Protein AF-G3B7C7-F1 (afdb_monomer)

Structure (mmCIF, N/CA/C/O backbone):
data_AF-G3B7C7-F1
#
_entry.id   AF-G3B7C7-F1
#
loop_
_atom_site.group_PDB
_atom_site.id
_atom_site.type_symbol
_atom_site.label_atom_id
_atom_site.label_alt_id
_atom_site.label_comp_id
_atom_site.label_asym_id
_atom_site.label_entity_id
_atom_site.label_seq_id
_atom_site.pdbx_PDB_ins_code
_atom_site.Cartn_x
_atom_site.Cartn_y
_atom_site.Cartn_z
_atom_site.occupancy
_atom_site.B_iso_or_equiv
_atom_site.auth_seq_id
_atom_site.auth_comp_id
_atom_site.auth_asym_id
_atom_site.auth_atom_id
_atom_site.pdbx_PDB_model_num
ATOM 1 N N . MET A 1 1 ? 12.819 -22.951 56.481 1.00 39.09 1 MET A N 1
ATOM 2 C CA . MET A 1 1 ? 12.530 -21.519 56.689 1.00 39.09 1 MET A CA 1
ATOM 3 C C . MET A 1 1 ? 12.805 -20.849 55.352 1.00 39.09 1 MET A C 1
ATOM 5 O O . MET A 1 1 ? 13.957 -20.633 55.018 1.00 39.09 1 MET A O 1
ATOM 9 N N . SER A 1 2 ? 11.783 -20.757 54.502 1.00 40.50 2 SER A N 1
ATOM 10 C CA . SER A 1 2 ? 11.886 -20.292 53.113 1.00 40.50 2 SER A CA 1
ATOM 11 C C . SER A 1 2 ? 11.655 -18.786 53.069 1.00 40.50 2 SER A C 1
ATOM 13 O O . SER A 1 2 ? 10.600 -18.328 53.509 1.00 40.50 2 SER A O 1
ATOM 15 N N . GLU A 1 3 ? 12.642 -18.033 52.590 1.00 41.28 3 GLU A N 1
ATOM 16 C CA . GLU A 1 3 ? 12.543 -16.581 52.428 1.00 41.28 3 GLU A CA 1
ATOM 17 C C . GLU A 1 3 ? 11.423 -16.204 51.440 1.00 41.28 3 GLU A C 1
ATOM 19 O O . GLU A 1 3 ? 11.233 -16.890 50.430 1.00 41.28 3 GLU A O 1
ATOM 24 N N . PRO A 1 4 ? 10.657 -15.132 51.711 1.00 44.06 4 PRO A N 1
ATOM 25 C CA . PRO A 1 4 ? 9.659 -14.629 50.781 1.00 44.06 4 PRO A CA 1
ATOM 26 C C . PRO A 1 4 ? 10.341 -13.923 49.603 1.00 44.06 4 PRO A C 1
ATOM 28 O O . PRO A 1 4 ? 11.181 -13.044 49.782 1.00 44.06 4 PRO A O 1
ATOM 31 N N . ILE A 1 5 ? 9.947 -14.310 48.390 1.00 47.00 5 ILE A N 1
ATOM 32 C CA . ILE A 1 5 ? 10.428 -13.730 47.132 1.00 47.00 5 ILE A CA 1
ATOM 33 C C . ILE A 1 5 ? 10.026 -12.238 47.072 1.00 47.00 5 ILE A C 1
ATOM 35 O O . ILE A 1 5 ? 8.853 -11.928 47.314 1.00 47.00 5 ILE A O 1
ATOM 39 N N . PRO A 1 6 ? 10.944 -11.306 46.745 1.00 45.56 6 PRO A N 1
ATOM 40 C CA . PRO A 1 6 ? 10.642 -9.880 46.647 1.00 45.56 6 PRO A CA 1
ATOM 41 C C . PRO A 1 6 ? 9.599 -9.580 45.558 1.00 45.56 6 PRO A C 1
ATOM 43 O O . PRO A 1 6 ? 9.729 -9.990 44.408 1.00 45.56 6 PRO A O 1
ATOM 46 N N . LEU A 1 7 ? 8.578 -8.792 45.906 1.00 47.25 7 LEU A N 1
ATOM 47 C CA . LEU A 1 7 ? 7.474 -8.367 45.026 1.00 47.25 7 LEU A CA 1
ATOM 48 C C . 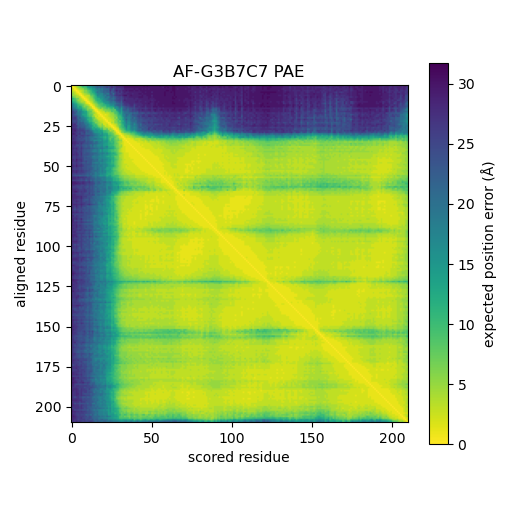LEU A 1 7 ? 7.898 -7.492 43.822 1.00 47.25 7 LEU A C 1
ATOM 50 O O . LEU A 1 7 ? 7.052 -7.119 43.008 1.00 47.25 7 LEU A O 1
ATOM 54 N N . GLU A 1 8 ? 9.182 -7.159 43.684 1.00 46.69 8 GLU A N 1
ATOM 55 C CA . GLU A 1 8 ? 9.701 -6.351 42.573 1.00 46.69 8 GLU A CA 1
ATOM 56 C C . GLU A 1 8 ? 9.989 -7.165 41.301 1.00 46.69 8 GLU A C 1
ATOM 58 O O . GLU A 1 8 ? 9.900 -6.607 40.205 1.00 46.69 8 GLU A O 1
ATOM 63 N N . ASP A 1 9 ? 10.170 -8.486 41.409 1.00 42.44 9 ASP A N 1
ATOM 64 C CA . ASP A 1 9 ? 10.427 -9.375 40.260 1.00 42.44 9 ASP A CA 1
ATOM 65 C C . ASP A 1 9 ? 9.177 -9.687 39.412 1.00 42.44 9 ASP A C 1
ATOM 67 O O . ASP A 1 9 ? 9.266 -10.241 38.316 1.00 42.44 9 ASP A O 1
ATOM 71 N N . LEU A 1 10 ? 7.984 -9.273 39.854 1.00 45.88 10 LEU A N 1
ATOM 72 C CA . LEU A 1 10 ? 6.728 -9.477 39.116 1.00 45.88 10 LEU A CA 1
ATOM 73 C C . LEU A 1 10 ? 6.399 -8.359 38.112 1.00 45.88 10 LEU A C 1
ATOM 75 O O . LEU A 1 10 ? 5.441 -8.482 37.347 1.00 45.88 10 LEU A O 1
ATOM 79 N N . LYS A 1 11 ? 7.190 -7.278 38.049 1.00 42.44 11 LYS A N 1
ATOM 80 C CA . LYS A 1 1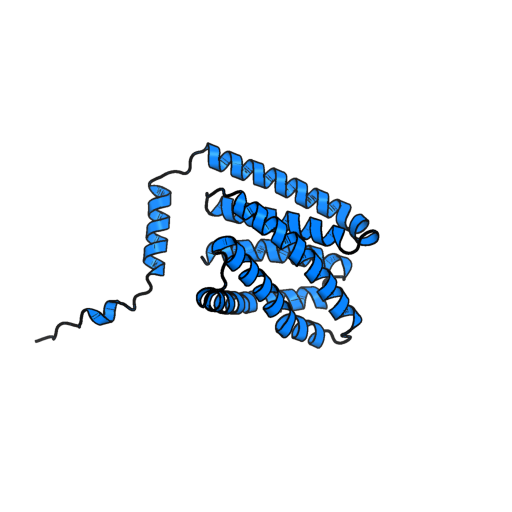1 ? 6.961 -6.168 37.098 1.00 42.44 11 LYS A CA 1
ATOM 81 C C . LYS A 1 11 ? 7.421 -6.468 35.663 1.00 42.44 11 LYS A C 1
ATOM 83 O O . LYS A 1 11 ? 7.111 -5.690 34.762 1.00 42.44 11 LYS A O 1
ATOM 88 N N . GLY A 1 12 ? 8.112 -7.590 35.442 1.00 44.09 12 GLY A N 1
ATOM 89 C CA . GLY A 1 12 ? 8.569 -8.051 34.125 1.00 44.09 12 GLY A CA 1
ATOM 90 C C . GLY A 1 12 ? 7.581 -8.945 33.366 1.00 44.09 12 GLY A C 1
ATOM 91 O O . GLY A 1 12 ? 7.828 -9.267 32.203 1.00 44.09 12 GLY A O 1
ATOM 92 N N . PHE A 1 13 ? 6.458 -9.345 33.978 1.00 46.50 13 PHE A N 1
ATOM 93 C CA . PHE A 1 13 ? 5.444 -10.126 33.273 1.00 46.50 13 PHE A CA 1
ATOM 94 C C . PHE A 1 13 ? 4.696 -9.234 32.280 1.00 46.50 13 PHE A C 1
ATOM 96 O O . PHE A 1 13 ? 3.914 -8.355 32.643 1.00 46.50 13 PHE A O 1
ATOM 103 N N . ASN A 1 14 ? 5.008 -9.470 31.008 1.00 53.22 14 ASN A N 1
ATOM 104 C CA . ASN A 1 14 ? 4.407 -8.903 29.812 1.00 53.22 14 ASN A CA 1
ATOM 105 C C . ASN A 1 14 ? 2.907 -8.604 30.035 1.00 53.22 14 ASN A C 1
ATOM 107 O O . ASN A 1 14 ? 2.137 -9.526 30.273 1.00 53.22 14 ASN A O 1
ATOM 111 N N . LYS A 1 15 ? 2.483 -7.331 29.992 1.00 47.66 15 LYS A N 1
ATOM 112 C CA . LYS A 1 15 ? 1.068 -6.914 30.169 1.00 47.66 15 LYS A CA 1
ATOM 113 C C . LYS A 1 15 ? 0.158 -7.349 29.012 1.00 47.66 15 LYS A C 1
ATOM 115 O O . LYS A 1 15 ? -1.063 -7.327 29.131 1.00 47.66 15 LYS A O 1
ATOM 120 N N . GLN A 1 16 ? 0.764 -7.761 27.908 1.00 48.22 16 GLN A N 1
ATOM 121 C CA . GLN A 1 16 ? 0.109 -8.078 26.645 1.00 48.22 16 GLN A CA 1
ATOM 122 C C . GLN A 1 16 ? -0.921 -9.232 26.718 1.00 48.22 16 GLN A C 1
ATOM 124 O O . GLN A 1 16 ? -2.028 -9.050 26.220 1.00 48.22 16 GLN A O 1
ATOM 129 N N . PRO A 1 17 ? -0.673 -10.358 27.424 1.00 47.50 17 PRO A N 1
ATOM 130 C CA . PRO A 1 17 ? -1.648 -11.445 27.555 1.00 47.50 17 PRO A CA 1
ATOM 131 C C . PRO A 1 17 ? -2.890 -11.049 28.366 1.00 47.50 17 PRO A C 1
ATOM 133 O O . PRO A 1 17 ? -3.971 -11.590 28.147 1.00 47.50 17 PRO A O 1
ATOM 136 N N . LEU A 1 18 ? -2.745 -10.113 29.311 1.00 49.28 18 LEU A N 1
ATOM 137 C CA . LEU A 1 18 ? -3.831 -9.632 30.170 1.00 49.28 18 LEU A CA 1
ATOM 138 C C . LEU A 1 18 ? -4.751 -8.652 29.433 1.00 49.28 18 LEU A C 1
ATOM 140 O O . LEU A 1 18 ? -5.963 -8.688 29.644 1.00 49.28 18 LEU A O 1
ATOM 144 N N . GLU A 1 19 ? -4.206 -7.814 28.548 1.00 52.50 19 GLU A N 1
ATOM 145 C CA . GLU A 1 19 ? -5.007 -6.931 27.689 1.00 52.50 19 GLU A CA 1
ATOM 146 C C . GLU A 1 19 ? -5.758 -7.707 26.600 1.00 52.50 19 GLU A C 1
ATOM 148 O O . GLU A 1 19 ? -6.935 -7.425 26.364 1.00 52.50 19 GLU A O 1
ATOM 153 N N . ASP A 1 20 ? -5.147 -8.747 26.024 1.00 54.28 20 ASP A N 1
ATOM 154 C CA . ASP A 1 20 ? -5.808 -9.638 25.060 1.00 54.28 20 ASP A CA 1
ATOM 155 C C . ASP A 1 20 ? -6.964 -10.426 25.701 1.00 54.28 20 ASP A C 1
ATOM 157 O O . ASP A 1 20 ? -8.051 -10.539 25.119 1.00 54.28 20 ASP A O 1
ATOM 161 N N . LEU A 1 21 ? -6.785 -10.907 26.941 1.00 49.25 21 LEU A N 1
ATOM 162 C CA . LEU A 1 21 ? -7.858 -11.556 27.706 1.00 49.25 21 LEU A CA 1
ATOM 163 C C . LEU A 1 21 ? -9.016 -10.589 27.983 1.00 49.25 21 LEU A C 1
ATOM 165 O O . LEU A 1 21 ? -10.187 -10.963 27.881 1.00 49.25 21 LEU A O 1
ATOM 169 N N . ARG A 1 22 ? -8.692 -9.333 28.313 1.00 47.81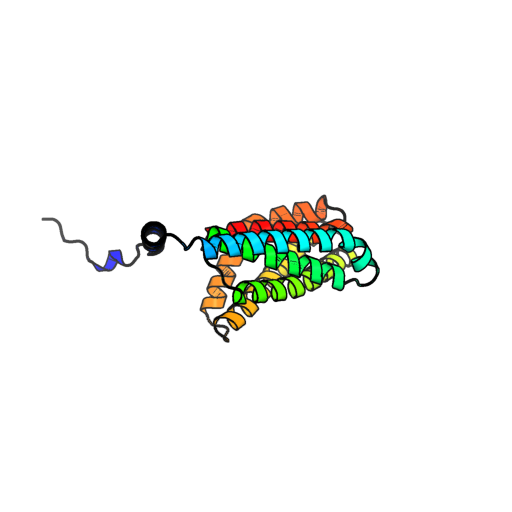 22 ARG A N 1
ATOM 170 C CA . ARG A 1 22 ? -9.669 -8.277 28.594 1.00 47.81 22 ARG A CA 1
ATOM 171 C C . ARG A 1 22 ? -10.443 -7.883 27.337 1.00 47.81 22 ARG A C 1
ATOM 173 O O . ARG A 1 22 ? -11.664 -7.794 27.392 1.00 47.81 22 ARG A O 1
ATOM 180 N N . HIS A 1 23 ? -9.779 -7.775 26.186 1.00 53.22 23 HIS A N 1
ATOM 181 C CA . HIS A 1 23 ? -10.439 -7.538 24.900 1.00 53.22 23 HIS A CA 1
ATOM 182 C C . HIS A 1 23 ? -11.373 -8.682 24.481 1.00 53.22 23 HIS A C 1
ATOM 184 O O . HIS A 1 23 ? -12.456 -8.419 23.950 1.00 53.22 23 HIS A O 1
ATOM 190 N N . GLY A 1 24 ? -11.003 -9.936 24.756 1.00 53.81 24 GLY A N 1
ATOM 191 C CA . GLY A 1 24 ? -11.879 -11.094 24.546 1.00 53.81 24 GLY A CA 1
ATOM 192 C C . GLY A 1 24 ? -13.114 -11.104 25.461 1.00 53.81 24 GLY A C 1
ATOM 193 O O . GLY A 1 24 ? -14.203 -11.485 25.023 1.00 53.81 24 GLY A O 1
ATOM 194 N N . LEU A 1 25 ? -12.964 -10.651 26.710 1.00 50.47 25 LEU A N 1
ATOM 195 C CA . LEU A 1 25 ? -14.046 -10.511 27.695 1.00 50.47 25 LEU A CA 1
ATOM 196 C C . LEU A 1 25 ? -14.982 -9.333 27.378 1.00 50.47 25 LEU A C 1
ATOM 198 O O . LEU A 1 25 ? -16.201 -9.509 27.375 1.00 50.47 25 LEU A O 1
ATOM 202 N N . ASP A 1 26 ? -14.438 -8.171 27.020 1.00 50.47 26 ASP A N 1
ATOM 203 C CA . ASP A 1 26 ? -15.212 -6.973 26.669 1.00 50.47 26 ASP A CA 1
ATOM 204 C C . ASP A 1 26 ? -16.033 -7.176 25.385 1.00 50.47 26 ASP A C 1
ATOM 206 O O . ASP A 1 26 ? -17.180 -6.732 25.294 1.00 50.47 26 ASP A O 1
ATOM 210 N N . ALA A 1 27 ? -15.495 -7.921 24.410 1.00 53.31 27 ALA A N 1
ATOM 211 C CA . ALA A 1 27 ? -16.214 -8.291 23.189 1.00 53.31 27 ALA A CA 1
ATOM 212 C C . ALA A 1 27 ? -17.410 -9.230 23.442 1.00 53.31 27 ALA A C 1
ATOM 214 O O . ALA A 1 27 ? -18.338 -9.274 22.628 1.00 53.31 27 ALA A O 1
ATOM 215 N N . LYS A 1 28 ? -17.395 -9.980 24.553 1.00 52.41 28 LYS A N 1
ATOM 216 C CA . LYS A 1 28 ? -18.521 -10.809 25.011 1.00 52.41 28 LYS A CA 1
ATOM 217 C C . LYS A 1 28 ? -19.523 -10.025 25.859 1.00 52.41 28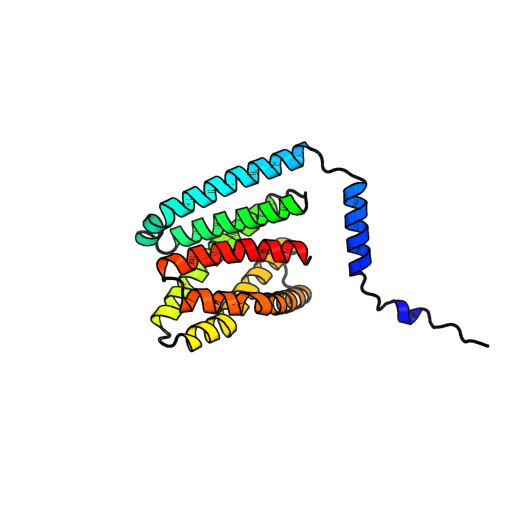 LYS A C 1
ATOM 219 O O . LYS A 1 28 ? -20.707 -10.342 25.795 1.00 52.41 28 LYS A O 1
ATOM 224 N N . LEU A 1 29 ? -19.076 -9.028 26.627 1.00 55.53 29 LEU A N 1
ATOM 225 C CA . LEU A 1 29 ? -19.941 -8.261 27.532 1.00 55.53 29 LEU A CA 1
ATOM 226 C C . LEU A 1 29 ? -20.829 -7.236 26.811 1.00 55.53 29 LEU A C 1
ATOM 228 O O . LEU A 1 29 ? -21.958 -7.013 27.240 1.00 55.53 29 LEU A O 1
ATOM 232 N N . TYR A 1 30 ? -20.360 -6.648 25.705 1.00 60.41 30 TYR A N 1
ATOM 233 C CA . TYR A 1 30 ? -21.126 -5.664 24.933 1.00 60.41 30 TYR A CA 1
ATOM 234 C C . TYR A 1 30 ? -21.180 -6.062 23.455 1.00 60.41 30 TYR A C 1
ATOM 236 O O . TYR A 1 30 ? -20.261 -5.743 22.692 1.00 60.41 30 TYR A O 1
ATOM 244 N N . PRO A 1 31 ? -22.238 -6.766 23.008 1.00 73.00 31 PRO A N 1
ATOM 245 C CA . PRO A 1 31 ? -22.365 -7.131 21.607 1.00 73.00 31 PRO A CA 1
ATOM 246 C C . PRO A 1 31 ? -22.390 -5.867 20.747 1.00 73.00 31 PRO A C 1
ATOM 248 O O . PRO A 1 31 ? -23.169 -4.942 20.985 1.00 73.00 31 PRO A O 1
ATOM 251 N N . THR A 1 32 ? -21.532 -5.829 19.727 1.00 76.81 32 THR A N 1
ATOM 252 C CA . THR A 1 32 ? -21.496 -4.721 18.773 1.00 76.81 32 THR A CA 1
ATOM 253 C C . THR A 1 32 ? -22.895 -4.508 18.188 1.00 76.81 32 THR A C 1
ATOM 255 O O . THR A 1 32 ? -23.507 -5.474 17.716 1.00 76.81 32 THR A O 1
ATOM 258 N N . PRO A 1 33 ? -23.415 -3.270 18.172 1.00 85.31 33 PRO A N 1
ATOM 259 C CA . PRO A 1 33 ? -24.744 -3.018 17.648 1.00 85.31 33 PRO A CA 1
ATOM 260 C C . PRO A 1 33 ? -24.870 -3.481 16.193 1.00 85.31 33 PRO A C 1
ATOM 262 O O . PRO A 1 33 ? -24.015 -3.180 15.355 1.00 85.31 33 PRO A O 1
ATOM 265 N N . LYS A 1 34 ? -25.970 -4.168 15.864 1.00 87.69 34 LYS A N 1
ATOM 266 C CA . LYS A 1 34 ? -26.215 -4.725 14.518 1.00 87.69 34 LYS A CA 1
ATOM 267 C C . LYS A 1 34 ? -26.109 -3.673 13.403 1.00 87.69 34 LYS A C 1
ATOM 269 O O . LYS A 1 34 ? -25.685 -3.996 12.296 1.00 87.69 34 LYS A O 1
ATOM 274 N N . TYR A 1 35 ? -26.443 -2.410 13.691 1.00 89.56 35 TYR A N 1
ATOM 275 C CA . TYR A 1 35 ? -26.332 -1.316 12.722 1.00 89.56 35 TYR A CA 1
ATOM 276 C C . TYR A 1 35 ? -24.876 -0.997 12.337 1.00 89.56 35 TYR A C 1
ATOM 278 O O . TYR A 1 35 ? -24.623 -0.645 11.187 1.00 89.56 35 TYR A O 1
ATOM 286 N N . VAL A 1 36 ? -23.916 -1.145 13.260 1.00 88.94 36 VAL A N 1
ATOM 287 C CA . VAL A 1 36 ? -22.484 -0.925 12.986 1.00 88.94 36 VAL A CA 1
ATOM 288 C C . VAL A 1 36 ? -21.968 -2.018 12.059 1.00 88.94 36 VAL A C 1
ATOM 290 O O . VAL A 1 36 ? -21.314 -1.718 11.064 1.00 88.94 36 VAL A O 1
ATOM 293 N N . LEU A 1 37 ? -22.330 -3.274 12.338 1.00 89.50 37 LEU A N 1
ATOM 294 C CA . LEU A 1 37 ? -21.960 -4.407 11.492 1.00 89.50 37 LEU A CA 1
ATOM 295 C C . LEU A 1 37 ? -22.544 -4.266 10.081 1.00 89.50 37 LEU A C 1
ATOM 297 O O . LEU A 1 37 ? -21.824 -4.447 9.104 1.00 89.50 37 LEU A O 1
ATOM 301 N N . ARG A 1 38 ? -23.818 -3.867 9.962 1.00 92.44 38 ARG A N 1
ATOM 302 C CA . ARG A 1 38 ? -24.453 -3.608 8.661 1.00 92.44 38 ARG A CA 1
ATOM 303 C C . ARG A 1 38 ? -23.703 -2.538 7.863 1.00 92.44 38 ARG A C 1
ATOM 305 O O . ARG A 1 38 ? -23.480 -2.730 6.674 1.00 92.44 38 ARG A O 1
ATOM 312 N N . ARG A 1 39 ? -23.293 -1.437 8.503 1.00 92.56 39 ARG A N 1
ATOM 313 C CA . ARG A 1 39 ? -22.509 -0.374 7.847 1.00 92.56 39 ARG A CA 1
ATOM 314 C C . ARG A 1 39 ? -21.136 -0.863 7.390 1.00 92.56 39 ARG A C 1
ATOM 316 O O . ARG A 1 39 ? -20.752 -0.569 6.268 1.00 92.56 39 ARG A O 1
ATOM 323 N N . LEU A 1 40 ? -20.435 -1.643 8.215 1.00 92.25 40 LEU A N 1
ATOM 324 C CA . LEU A 1 40 ? -19.144 -2.234 7.843 1.00 92.25 40 LEU A CA 1
ATOM 325 C C . LEU A 1 40 ? -19.263 -3.152 6.618 1.00 92.25 40 LEU A C 1
ATOM 327 O O . LEU A 1 40 ? -18.446 -3.054 5.711 1.00 92.25 40 LEU A O 1
ATOM 331 N N . VAL A 1 41 ? -20.295 -4.002 6.567 1.00 94.31 41 VAL A N 1
ATOM 332 C CA . VAL A 1 41 ? -20.541 -4.8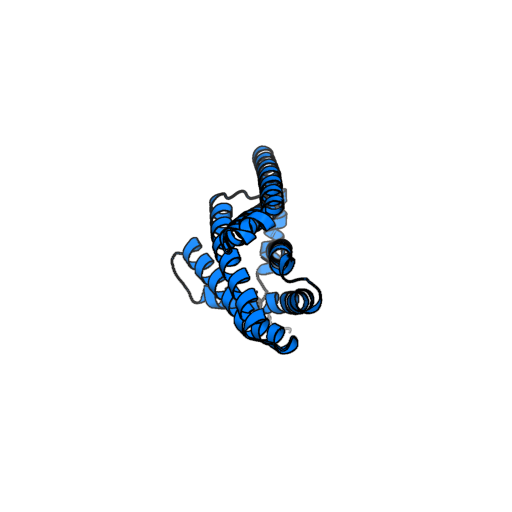85 5.413 1.00 94.31 41 VAL A CA 1
ATOM 333 C C . VAL A 1 41 ? -20.852 -4.078 4.153 1.00 94.31 41 VAL A C 1
ATOM 335 O O . VAL A 1 41 ? -20.311 -4.379 3.095 1.00 94.31 41 VAL A O 1
ATOM 338 N N . ILE A 1 42 ? -21.686 -3.037 4.256 1.00 94.50 42 ILE A N 1
ATOM 339 C CA . ILE A 1 42 ? -21.994 -2.163 3.114 1.00 94.50 42 ILE A CA 1
ATOM 340 C C . ILE A 1 42 ? -20.723 -1.479 2.601 1.00 94.50 42 ILE A C 1
ATOM 342 O O . ILE A 1 42 ? -20.473 -1.523 1.400 1.00 94.50 42 ILE A O 1
ATOM 346 N N . ASN A 1 43 ? -19.904 -0.908 3.490 1.00 93.56 43 ASN A N 1
ATOM 347 C CA . ASN A 1 43 ? -18.647 -0.269 3.097 1.00 93.56 43 ASN A CA 1
ATOM 348 C C . ASN A 1 43 ? -17.721 -1.268 2.396 1.00 93.56 43 ASN A C 1
ATOM 350 O O . ASN A 1 43 ? -17.252 -0.985 1.304 1.00 93.56 43 ASN A O 1
ATOM 354 N N . LEU A 1 44 ? -17.540 -2.469 2.953 1.00 95.00 44 LEU A N 1
ATOM 355 C CA . LEU A 1 44 ? -16.725 -3.514 2.328 1.00 95.00 44 LEU A CA 1
ATOM 356 C C . LEU A 1 44 ? -17.194 -3.875 0.918 1.00 95.00 44 LEU A C 1
ATOM 358 O O . LEU A 1 44 ? -16.368 -4.003 0.018 1.00 95.00 44 LEU A O 1
ATOM 362 N N . LEU A 1 45 ? -18.504 -4.031 0.713 1.00 96.19 45 LEU A N 1
ATOM 363 C CA . LEU A 1 45 ? -19.055 -4.335 -0.607 1.00 96.19 45 LEU A CA 1
ATOM 364 C C . LEU A 1 45 ? -18.794 -3.193 -1.594 1.00 96.19 45 LEU A C 1
ATOM 366 O O . LEU A 1 45 ? -18.323 -3.447 -2.700 1.00 96.19 45 LEU A O 1
ATOM 370 N N . VAL A 1 46 ? -19.045 -1.946 -1.187 1.00 96.12 46 VAL A N 1
ATOM 371 C CA . VAL A 1 46 ? -18.807 -0.762 -2.027 1.00 96.12 46 VAL A CA 1
ATOM 372 C C . VAL A 1 46 ? -17.327 -0.632 -2.387 1.00 96.12 46 VAL A C 1
ATOM 374 O O . VAL A 1 46 ? -16.994 -0.448 -3.554 1.00 96.12 46 VAL A O 1
ATOM 377 N N . GLU A 1 47 ? -16.431 -0.774 -1.416 1.00 95.69 47 GLU A N 1
ATOM 378 C CA . GLU A 1 47 ? -14.986 -0.639 -1.621 1.00 95.69 47 GLU A CA 1
ATOM 379 C C . GLU A 1 47 ? -14.402 -1.797 -2.440 1.00 95.69 47 GLU A C 1
ATOM 381 O O . GLU A 1 47 ? -13.479 -1.589 -3.228 1.00 95.69 47 GLU A O 1
ATOM 386 N N . THR A 1 48 ? -14.968 -3.001 -2.317 1.00 96.00 48 THR A N 1
ATOM 387 C CA . THR A 1 48 ? -14.608 -4.149 -3.163 1.00 96.00 48 THR A CA 1
ATOM 388 C C . THR A 1 48 ? -15.014 -3.891 -4.610 1.00 96.00 48 THR A C 1
ATOM 390 O O . THR A 1 48 ? -14.190 -4.039 -5.508 1.00 96.00 48 THR A O 1
ATOM 393 N N . VAL A 1 49 ? -16.256 -3.449 -4.845 1.00 96.94 49 VAL A N 1
ATOM 394 C CA . VAL A 1 49 ? -16.735 -3.096 -6.192 1.00 96.94 49 VAL A CA 1
ATOM 395 C C . VAL A 1 49 ? -15.890 -1.973 -6.788 1.00 96.94 49 VAL A C 1
ATOM 397 O O . VAL A 1 49 ? -15.484 -2.074 -7.942 1.00 96.94 49 VAL A O 1
ATOM 400 N N . LEU A 1 50 ? -15.565 -0.943 -6.001 1.00 96.06 50 LEU A N 1
ATOM 401 C CA . LEU A 1 50 ? -14.691 0.144 -6.436 1.00 96.06 50 LEU A CA 1
ATOM 402 C C . LEU A 1 50 ? -13.294 -0.365 -6.811 1.00 96.06 50 LEU A C 1
ATOM 404 O O . LEU A 1 50 ? -12.792 -0.010 -7.870 1.00 96.06 50 LEU A O 1
ATOM 408 N N . SER A 1 51 ? -12.684 -1.212 -5.979 1.00 95.56 51 SER A N 1
ATOM 409 C CA . SER A 1 51 ? -11.346 -1.762 -6.242 1.00 95.56 51 SER A CA 1
ATOM 410 C C . SER A 1 51 ? -11.326 -2.612 -7.517 1.00 95.56 51 SER A C 1
ATOM 412 O O . SER A 1 51 ? -10.406 -2.494 -8.320 1.00 95.56 51 SER A O 1
ATOM 414 N N . VAL A 1 52 ? -12.368 -3.421 -7.746 1.00 95.94 52 VAL A N 1
ATOM 415 C CA . VAL A 1 52 ? -12.525 -4.213 -8.978 1.00 95.94 52 VAL A CA 1
ATOM 416 C C . VAL A 1 52 ? -12.747 -3.311 -10.193 1.00 95.94 52 VAL A C 1
ATOM 418 O O . VAL A 1 52 ? -12.142 -3.535 -11.237 1.00 95.94 52 VAL A O 1
ATOM 421 N N . ALA A 1 53 ? -13.575 -2.271 -10.073 1.00 96.38 53 ALA A N 1
ATOM 422 C CA . ALA A 1 53 ? -13.801 -1.316 -11.154 1.00 96.38 53 ALA A CA 1
ATOM 423 C C . ALA A 1 53 ? -12.508 -0.584 -11.541 1.00 96.38 53 ALA A C 1
ATOM 425 O O . ALA A 1 53 ? -12.201 -0.492 -12.726 1.00 96.38 53 ALA A O 1
ATOM 426 N N . VAL A 1 54 ? -11.730 -0.128 -10.552 1.00 95.75 54 VAL A N 1
ATOM 427 C CA . VAL A 1 54 ? -10.423 0.511 -10.765 1.00 95.75 54 VAL A CA 1
ATOM 428 C C . VAL A 1 54 ? -9.425 -0.459 -11.399 1.00 95.75 54 VAL A C 1
ATOM 430 O O . VAL A 1 54 ? -8.692 -0.057 -12.295 1.00 95.75 54 VAL A O 1
ATOM 433 N N . TYR A 1 55 ? -9.416 -1.730 -10.988 1.00 95.31 55 TYR A N 1
ATOM 434 C CA . TYR A 1 55 ? -8.565 -2.754 -11.598 1.00 95.31 55 TYR A CA 1
ATOM 435 C C . TYR A 1 55 ? -8.896 -2.985 -13.079 1.00 95.31 55 TYR A C 1
ATOM 437 O O . TYR A 1 55 ? -7.991 -3.033 -13.901 1.00 95.31 55 TYR A O 1
ATOM 445 N N . ASN A 1 56 ? -10.180 -3.050 -13.445 1.00 95.12 56 ASN A N 1
ATOM 446 C CA . ASN A 1 56 ? -10.585 -3.273 -14.839 1.00 95.12 56 ASN A CA 1
ATOM 447 C C . ASN A 1 56 ? -10.179 -2.136 -15.789 1.00 95.12 56 ASN A C 1
ATOM 449 O O . ASN A 1 56 ? -10.017 -2.378 -16.978 1.00 95.12 56 ASN A O 1
ATOM 453 N N . ILE A 1 57 ? -10.028 -0.911 -15.280 1.00 94.50 57 ILE A N 1
ATOM 454 C CA . ILE A 1 57 ? -9.581 0.253 -16.064 1.00 94.50 57 ILE A CA 1
ATOM 455 C C . ILE A 1 57 ? -8.088 0.560 -15.861 1.00 94.50 57 ILE A C 1
ATOM 457 O O . ILE A 1 57 ? -7.587 1.551 -16.390 1.00 94.50 57 ILE A O 1
ATOM 461 N N . TYR A 1 58 ? -7.378 -0.239 -15.056 1.00 93.31 58 TYR A N 1
ATOM 462 C CA . TYR A 1 58 ? -6.018 0.066 -14.611 1.00 93.31 58 TYR A CA 1
ATOM 463 C C . TYR A 1 58 ? -5.023 0.113 -15.770 1.00 93.31 58 TYR A C 1
ATOM 465 O O . TYR A 1 58 ? -4.211 1.038 -15.819 1.00 93.31 58 TYR A O 1
ATOM 473 N N . ASP A 1 59 ? -5.090 -0.849 -16.691 1.00 89.94 59 ASP A N 1
ATOM 474 C CA . ASP A 1 59 ? -4.158 -0.936 -17.820 1.00 89.94 59 ASP A CA 1
ATOM 475 C C . ASP A 1 59 ? -4.308 0.275 -18.751 1.00 89.94 59 ASP A C 1
ATOM 477 O O . ASP A 1 59 ? -3.316 0.925 -19.098 1.00 89.94 59 ASP A O 1
ATOM 481 N N . ASP A 1 60 ? -5.552 0.656 -19.059 1.00 91.25 60 ASP A N 1
ATOM 482 C CA . ASP A 1 60 ? -5.856 1.848 -19.851 1.00 91.25 60 ASP A CA 1
ATOM 483 C C . ASP A 1 60 ? -5.342 3.110 -19.147 1.00 91.25 60 ASP A C 1
ATOM 485 O O . ASP A 1 60 ? -4.586 3.895 -19.722 1.00 91.25 60 ASP A O 1
ATOM 489 N N . LEU A 1 61 ? -5.685 3.296 -17.866 1.00 89.31 61 LEU A N 1
ATOM 490 C CA . LEU A 1 61 ? -5.263 4.475 -17.106 1.00 89.31 61 LEU A CA 1
ATOM 491 C C . LEU A 1 61 ? -3.746 4.579 -16.986 1.00 89.31 61 LEU A C 1
ATOM 493 O O . LEU A 1 61 ? -3.213 5.678 -17.104 1.00 89.31 61 LEU A O 1
ATOM 497 N N . SER A 1 62 ? -3.059 3.465 -16.744 1.00 86.81 62 SER A N 1
ATOM 498 C CA . SER A 1 62 ? -1.604 3.443 -16.564 1.00 86.81 62 SER A CA 1
ATOM 499 C C . SER A 1 62 ? -0.866 3.714 -17.873 1.00 86.81 62 SER A C 1
ATOM 501 O O . SER A 1 62 ? 0.233 4.266 -17.845 1.00 86.81 62 SER A O 1
ATOM 503 N N . THR A 1 63 ? -1.489 3.397 -19.011 1.00 87.44 63 THR A N 1
ATOM 504 C CA . THR A 1 63 ? -0.957 3.705 -20.344 1.00 87.44 63 THR A CA 1
ATOM 505 C C . THR A 1 63 ? -1.002 5.207 -20.638 1.00 87.44 63 THR A C 1
ATOM 507 O O . THR A 1 63 ? -0.036 5.758 -21.163 1.00 87.44 63 THR A O 1
ATOM 510 N N . TYR A 1 64 ? -2.090 5.898 -20.277 1.00 88.12 64 TYR A N 1
ATOM 511 C CA . TYR A 1 64 ? -2.226 7.345 -20.518 1.00 88.12 64 TYR A CA 1
ATOM 512 C C . TYR A 1 64 ? -1.610 8.211 -19.414 1.00 88.12 64 TYR A C 1
ATOM 514 O O . TYR A 1 64 ? -1.063 9.282 -19.680 1.00 88.12 64 TYR A O 1
ATOM 522 N N . TYR A 1 65 ? -1.704 7.758 -18.168 1.00 90.81 65 TYR A N 1
ATOM 523 C CA . TYR A 1 65 ? -1.295 8.486 -16.976 1.00 90.81 65 TYR A CA 1
ATOM 524 C C . TYR A 1 65 ? -0.556 7.544 -16.023 1.00 90.81 65 TYR A C 1
ATOM 526 O O . TYR A 1 65 ? -1.153 6.941 -15.129 1.00 90.81 65 TYR A O 1
ATOM 534 N N . GLN A 1 66 ? 0.769 7.494 -16.170 1.00 89.56 66 GLN A N 1
ATOM 535 C CA . GLN A 1 66 ? 1.665 6.576 -15.453 1.00 89.56 66 GLN A CA 1
ATOM 536 C C . GLN A 1 66 ? 1.433 6.508 -13.931 1.00 89.56 66 GLN A C 1
ATOM 538 O O . GLN A 1 66 ? 1.613 5.455 -13.329 1.00 89.56 66 GLN A O 1
ATOM 543 N N . LEU A 1 67 ? 1.034 7.616 -13.294 1.00 94.25 67 LEU A N 1
ATOM 544 C CA . LEU A 1 67 ? 0.809 7.678 -11.844 1.00 94.25 67 LEU A CA 1
ATOM 545 C C . LEU A 1 67 ? -0.662 7.559 -11.431 1.00 94.25 67 LEU A C 1
ATOM 547 O O . LEU A 1 67 ? -0.937 7.213 -10.285 1.00 94.25 67 LEU A O 1
ATOM 551 N N . LEU A 1 68 ? -1.616 7.831 -12.326 1.00 94.38 68 LEU A N 1
ATOM 552 C CA . LEU A 1 68 ? -3.032 7.880 -11.952 1.00 94.38 68 LEU A CA 1
ATOM 553 C C . LEU A 1 68 ? -3.591 6.480 -11.687 1.00 94.38 68 LEU A C 1
ATOM 555 O O . LEU A 1 68 ? -4.260 6.280 -10.675 1.00 94.38 68 LEU A O 1
ATOM 559 N N . GLY A 1 69 ? -3.292 5.513 -12.560 1.00 94.06 69 GLY A N 1
ATOM 560 C CA . GLY A 1 69 ? -3.684 4.113 -12.361 1.00 94.06 69 GLY A CA 1
ATOM 561 C C . GLY A 1 69 ? -3.178 3.570 -11.017 1.00 94.06 69 GLY A C 1
ATOM 562 O O . GLY A 1 69 ? -3.992 3.151 -10.187 1.00 94.06 69 GLY A O 1
ATOM 563 N N . PRO A 1 70 ? -1.864 3.666 -10.736 1.00 95.50 70 PRO A N 1
ATOM 564 C CA . PRO A 1 70 ? -1.292 3.238 -9.462 1.00 95.50 70 PRO A CA 1
ATOM 565 C C . PRO A 1 70 ? -1.825 3.989 -8.241 1.00 95.50 70 PRO A C 1
ATOM 567 O O . PRO A 1 70 ? -2.083 3.370 -7.209 1.00 95.50 70 PRO A O 1
ATOM 570 N N . ALA A 1 71 ? -2.060 5.300 -8.343 1.00 96.62 71 ALA A N 1
ATOM 571 C CA . ALA A 1 71 ? -2.657 6.084 -7.265 1.00 96.62 71 ALA A CA 1
ATOM 572 C C . ALA A 1 71 ? -4.077 5.609 -6.918 1.00 96.62 71 ALA A C 1
ATOM 574 O O . ALA A 1 71 ? -4.397 5.422 -5.743 1.00 96.62 71 ALA A O 1
ATOM 575 N N . LEU A 1 72 ? -4.929 5.386 -7.924 1.00 96.81 72 LEU A N 1
ATOM 576 C CA . LEU A 1 72 ? -6.308 4.940 -7.709 1.00 96.81 72 LEU A CA 1
ATOM 577 C C . LEU A 1 72 ? -6.370 3.500 -7.200 1.00 96.81 72 LEU A C 1
ATOM 579 O O . LEU A 1 72 ? -7.126 3.209 -6.267 1.00 96.81 72 LEU A O 1
ATOM 583 N N . LEU A 1 73 ? -5.580 2.594 -7.781 1.00 96.62 73 LEU A N 1
ATOM 584 C CA . LEU A 1 73 ? -5.566 1.192 -7.365 1.00 96.62 73 LEU A CA 1
ATOM 585 C C . LEU A 1 73 ? -4.931 1.041 -5.975 1.00 96.62 73 LEU A C 1
ATOM 587 O O . LEU A 1 73 ? -5.487 0.359 -5.115 1.00 96.62 73 LEU A O 1
ATOM 591 N N . GLY A 1 74 ? -3.832 1.748 -5.701 1.00 96.75 74 GLY A N 1
ATOM 592 C CA . GLY A 1 74 ? -3.219 1.806 -4.374 1.00 96.75 74 GLY A CA 1
ATOM 593 C C . GLY A 1 74 ? -4.165 2.391 -3.324 1.00 96.75 74 GLY A C 1
ATOM 594 O O . GLY A 1 74 ? -4.341 1.810 -2.255 1.00 96.75 74 GLY A O 1
ATOM 595 N N . GLY A 1 75 ? -4.835 3.501 -3.642 1.00 97.06 75 GLY A N 1
ATOM 596 C CA . GLY A 1 75 ? -5.812 4.143 -2.763 1.00 97.06 75 GLY A CA 1
ATOM 597 C C . GLY A 1 75 ? -7.007 3.246 -2.435 1.00 97.06 75 GLY A C 1
ATOM 598 O O . GLY A 1 75 ? -7.324 3.043 -1.262 1.00 97.06 75 GLY A O 1
ATOM 599 N N . SER A 1 76 ? -7.653 2.681 -3.457 1.00 97.06 76 SER A N 1
ATOM 600 C CA . SER A 1 76 ? -8.824 1.806 -3.288 1.00 97.06 76 SER A CA 1
ATOM 601 C C . SER A 1 76 ? -8.497 0.519 -2.526 1.00 97.06 76 SER A C 1
ATOM 603 O O . SER A 1 76 ? -9.230 0.152 -1.607 1.00 97.06 76 SER A O 1
ATOM 605 N N . THR A 1 77 ? -7.360 -0.122 -2.813 1.00 96.50 77 THR A N 1
ATOM 606 C CA . THR A 1 77 ? -6.954 -1.357 -2.121 1.00 96.50 77 THR A CA 1
ATOM 607 C C . THR A 1 77 ? -6.492 -1.116 -0.683 1.00 96.50 77 THR A C 1
ATOM 609 O O . THR A 1 77 ? -6.815 -1.917 0.196 1.00 96.50 77 THR A O 1
ATOM 612 N N . ALA A 1 78 ? -5.810 -0.001 -0.393 1.00 95.56 78 ALA A N 1
ATOM 613 C CA . ALA A 1 78 ? -5.454 0.373 0.980 1.00 95.56 78 ALA A CA 1
ATOM 614 C C . ALA A 1 78 ? -6.695 0.712 1.820 1.00 95.56 78 ALA A C 1
ATOM 616 O O . ALA A 1 78 ? -6.793 0.307 2.982 1.00 95.56 78 ALA A O 1
ATOM 617 N N . MET A 1 79 ? -7.660 1.414 1.220 1.00 95.62 79 MET A N 1
ATOM 618 C CA . MET A 1 79 ? -8.960 1.695 1.825 1.00 95.62 79 MET A CA 1
ATOM 619 C C . MET A 1 79 ? -9.691 0.391 2.182 1.00 95.62 79 MET A C 1
ATOM 621 O O . MET A 1 79 ? -10.055 0.192 3.344 1.00 95.62 79 MET A O 1
ATOM 625 N N . LEU A 1 80 ? -9.787 -0.538 1.224 1.00 96.06 80 LEU A N 1
ATOM 626 C CA . LEU A 1 80 ? -10.393 -1.856 1.415 1.00 96.06 80 LEU A CA 1
ATOM 627 C C . LEU A 1 80 ? -9.698 -2.655 2.526 1.00 96.06 80 LEU A C 1
ATOM 629 O O . LEU A 1 80 ? -10.360 -3.198 3.412 1.00 96.06 80 LEU A O 1
ATOM 633 N N . ALA A 1 81 ? -8.364 -2.698 2.529 1.00 94.12 81 ALA A N 1
ATOM 634 C CA . ALA A 1 81 ? -7.588 -3.390 3.557 1.00 94.12 81 ALA A CA 1
ATOM 635 C C . ALA A 1 81 ? -7.897 -2.856 4.967 1.00 94.12 81 ALA A C 1
ATOM 637 O O . ALA A 1 81 ? -8.056 -3.625 5.927 1.00 94.12 81 ALA A O 1
ATOM 638 N N . GLN A 1 82 ? -8.049 -1.535 5.090 1.00 94.44 82 GLN A N 1
ATOM 639 C CA . GLN A 1 82 ? -8.403 -0.904 6.352 1.00 94.44 82 GLN A CA 1
ATOM 640 C C . GLN A 1 82 ? -9.845 -1.204 6.772 1.00 94.44 82 GLN A C 1
ATOM 642 O O . GLN A 1 82 ? -10.098 -1.447 7.957 1.00 94.44 82 GLN A O 1
ATOM 647 N N . SER A 1 83 ? -10.788 -1.256 5.835 1.00 94.81 83 SER A N 1
ATOM 648 C CA . SER A 1 83 ? -12.166 -1.663 6.122 1.00 94.81 83 SER A CA 1
ATOM 649 C C . SER A 1 83 ? -12.274 -3.125 6.542 1.00 94.81 83 SER A C 1
ATOM 651 O O . SER A 1 83 ? -13.020 -3.427 7.477 1.00 94.81 83 SER A O 1
ATOM 653 N N . ILE A 1 84 ? -11.485 -4.037 5.957 1.00 93.81 84 ILE A N 1
ATOM 654 C CA . ILE A 1 84 ? -11.447 -5.441 6.407 1.00 93.81 84 ILE A CA 1
ATOM 655 C C . ILE A 1 84 ? -10.898 -5.513 7.835 1.00 93.81 84 ILE A C 1
ATOM 657 O O . ILE A 1 84 ? -11.488 -6.164 8.700 1.00 93.81 84 ILE A O 1
ATOM 661 N N . THR A 1 85 ? -9.824 -4.776 8.123 1.00 91.69 85 THR A N 1
ATOM 662 C CA . THR A 1 85 ? -9.262 -4.668 9.478 1.00 91.69 85 THR A CA 1
ATOM 663 C C . THR A 1 85 ? -10.302 -4.166 10.487 1.00 91.69 85 THR A C 1
ATOM 665 O O . THR A 1 85 ? -10.452 -4.722 11.580 1.00 91.69 85 THR A O 1
ATOM 668 N N . GLN A 1 86 ? -11.078 -3.146 10.122 1.00 91.88 86 GLN A N 1
ATOM 669 C CA . GLN A 1 86 ? -12.155 -2.604 10.955 1.00 91.88 86 GLN A CA 1
ATOM 670 C C . GLN A 1 86 ? -13.331 -3.565 11.130 1.00 91.88 86 GLN A C 1
ATOM 672 O O . GLN A 1 86 ? -13.921 -3.612 12.214 1.00 91.88 86 GLN A O 1
ATOM 677 N N . PHE A 1 87 ? -13.648 -4.355 10.105 1.00 91.56 87 PHE A N 1
ATOM 678 C CA . PHE A 1 87 ? -14.657 -5.406 10.174 1.00 91.56 87 PHE A CA 1
ATOM 679 C C . PHE A 1 87 ? -14.252 -6.506 11.158 1.00 91.56 87 PHE A C 1
ATOM 681 O O . PHE A 1 87 ? -15.028 -6.833 12.057 1.00 91.56 87 PHE A O 1
ATOM 688 N N . VAL A 1 88 ? -13.010 -6.997 11.070 1.00 89.06 88 VAL A N 1
ATOM 689 C CA . VAL A 1 88 ? -12.459 -7.995 12.005 1.00 89.06 88 VAL A CA 1
ATOM 690 C C . VAL A 1 88 ? -12.478 -7.468 13.442 1.00 89.06 88 VAL A C 1
ATOM 692 O O . VAL A 1 88 ? -12.853 -8.193 14.362 1.00 89.06 88 VAL A O 1
ATOM 695 N N . ARG A 1 89 ? -12.134 -6.189 13.641 1.00 87.00 89 ARG A N 1
ATOM 696 C CA . ARG A 1 89 ? -12.110 -5.533 14.962 1.00 87.00 89 ARG A CA 1
ATOM 697 C C . ARG A 1 89 ? -13.469 -5.001 15.428 1.00 87.00 89 ARG A C 1
ATOM 699 O O . ARG A 1 89 ? -13.557 -4.467 16.532 1.00 87.00 89 ARG A O 1
ATOM 706 N N . ARG A 1 90 ? -14.518 -5.113 14.604 1.00 87.38 90 ARG A N 1
ATOM 707 C CA . ARG A 1 90 ? -15.876 -4.592 14.854 1.00 87.38 90 ARG A CA 1
ATOM 708 C C . ARG A 1 90 ? -15.920 -3.107 15.260 1.00 87.38 90 ARG A C 1
ATOM 710 O O . ARG A 1 90 ? -16.781 -2.698 16.039 1.00 87.38 90 ARG A O 1
ATOM 717 N N . LYS A 1 91 ? -15.002 -2.286 14.736 1.00 88.69 91 LYS A N 1
ATOM 718 C CA . LYS A 1 91 ? -14.877 -0.850 15.051 1.00 88.69 91 LYS A CA 1
ATOM 719 C C . LYS A 1 91 ? -14.801 -0.031 13.770 1.00 88.69 91 LYS A C 1
ATOM 721 O O . LYS A 1 91 ? -13.801 -0.098 13.068 1.00 88.69 91 LYS A O 1
ATOM 726 N N . LEU A 1 92 ? -15.830 0.775 13.511 1.00 90.06 92 LEU A N 1
ATOM 7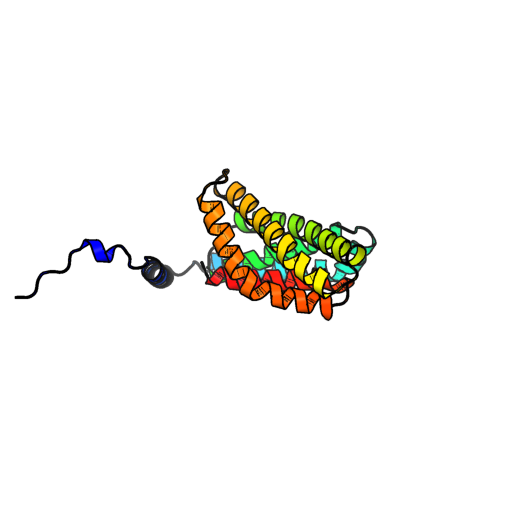27 C CA . LEU A 1 92 ? -15.889 1.653 12.344 1.00 90.06 92 LEU A CA 1
ATOM 728 C C . LEU A 1 92 ? -15.259 3.018 12.652 1.00 90.06 92 LEU A C 1
ATOM 730 O O . LEU A 1 92 ? -15.657 3.694 13.600 1.00 90.06 92 LEU A O 1
ATOM 734 N N . SER A 1 93 ? -14.302 3.439 11.831 1.00 93.69 93 SER A N 1
ATOM 735 C CA . SER A 1 93 ? -13.679 4.761 11.891 1.00 93.69 93 SER A CA 1
ATOM 736 C C . SER A 1 93 ? -13.363 5.261 10.485 1.00 93.69 93 SER A C 1
ATOM 738 O O . SER A 1 93 ? -12.367 4.861 9.879 1.00 93.69 93 SER A O 1
ATOM 740 N N . TYR A 1 94 ? -14.190 6.185 9.992 1.00 93.44 94 TYR A N 1
ATOM 741 C CA . TYR A 1 94 ? -13.997 6.808 8.681 1.00 93.44 94 TYR A CA 1
ATOM 742 C C . TYR A 1 94 ? -12.690 7.598 8.592 1.00 93.44 94 TYR A C 1
ATOM 744 O O . TYR A 1 94 ? -12.026 7.551 7.567 1.00 93.44 94 TYR A O 1
ATOM 752 N N . ASN A 1 95 ? -12.260 8.240 9.685 1.00 94.00 95 ASN A N 1
ATOM 753 C CA . ASN A 1 95 ? -10.975 8.942 9.726 1.00 94.00 95 ASN A CA 1
ATOM 754 C C . ASN A 1 95 ? -9.812 8.004 9.356 1.00 94.00 95 ASN A C 1
ATOM 756 O O . ASN A 1 95 ? -8.967 8.339 8.532 1.00 94.00 95 ASN A O 1
ATOM 760 N N . LYS A 1 96 ? -9.802 6.782 9.904 1.00 91.81 96 LYS A N 1
ATOM 761 C CA . LYS A 1 96 ? -8.775 5.793 9.559 1.00 91.81 96 LYS A CA 1
ATOM 762 C C . LYS A 1 96 ? -8.878 5.324 8.106 1.00 91.81 96 LYS A C 1
ATOM 764 O O . LYS A 1 96 ? -7.845 5.114 7.487 1.00 91.81 96 LYS A O 1
ATOM 769 N N . ILE A 1 97 ? -10.091 5.169 7.575 1.00 94.56 97 ILE A N 1
ATOM 770 C CA . ILE A 1 97 ? -10.316 4.796 6.170 1.00 94.56 97 ILE A CA 1
ATOM 771 C C . ILE A 1 97 ? -9.732 5.878 5.244 1.00 94.56 97 ILE A C 1
ATOM 773 O O . ILE A 1 97 ? -8.948 5.560 4.355 1.00 94.56 97 ILE A O 1
ATOM 777 N N . CYS A 1 98 ? -10.001 7.159 5.518 1.00 95.44 98 CYS A N 1
ATOM 778 C CA . CYS A 1 98 ? -9.449 8.278 4.747 1.00 95.44 98 CYS A CA 1
ATOM 779 C C . CYS A 1 98 ? -7.916 8.360 4.825 1.00 95.44 98 CYS A C 1
ATOM 781 O O . CYS A 1 98 ? -7.266 8.565 3.804 1.00 95.44 98 CYS A O 1
ATOM 783 N N . LYS A 1 99 ? -7.321 8.163 6.010 1.00 94.94 99 LYS A N 1
ATOM 784 C CA . LYS A 1 99 ? -5.855 8.111 6.172 1.00 94.94 99 LYS A CA 1
ATOM 785 C C . LYS A 1 99 ? -5.235 7.013 5.300 1.00 94.94 99 LYS A C 1
ATOM 787 O O . LYS A 1 99 ? -4.248 7.255 4.614 1.00 94.94 99 LYS A O 1
ATOM 792 N N . PHE A 1 100 ? -5.848 5.829 5.277 1.00 94.56 100 PHE A N 1
ATOM 793 C CA . PHE A 1 100 ? -5.380 4.714 4.452 1.00 94.56 100 PHE A CA 1
ATOM 794 C C . PHE A 1 100 ? -5.594 4.938 2.955 1.00 94.56 100 PHE A C 1
ATOM 796 O O . PHE A 1 100 ? -4.736 4.540 2.176 1.00 94.56 100 PHE A O 1
ATOM 803 N N . LEU A 1 101 ? -6.665 5.623 2.549 1.00 96.50 101 LEU A N 1
ATOM 804 C CA . LEU A 1 101 ? -6.848 6.059 1.163 1.00 96.50 101 LEU A CA 1
ATOM 805 C C . LEU A 1 101 ? -5.700 6.980 0.718 1.00 96.50 101 LEU A C 1
ATOM 807 O O . LEU A 1 101 ? -5.086 6.738 -0.319 1.00 96.50 101 LEU A O 1
ATOM 811 N N . VAL A 1 102 ? -5.371 8.001 1.519 1.00 96.81 102 VAL A N 1
ATOM 812 C CA . VAL A 1 102 ? -4.263 8.927 1.219 1.00 96.81 102 VAL A CA 1
ATOM 813 C C . VAL A 1 102 ? -2.925 8.189 1.196 1.00 96.81 102 VAL A C 1
ATOM 815 O O . VAL A 1 102 ? -2.138 8.378 0.270 1.00 96.81 102 VAL A O 1
ATOM 818 N N . TRP A 1 103 ? -2.680 7.311 2.173 1.00 95.31 103 TRP A N 1
ATOM 819 C CA . TRP A 1 103 ? -1.491 6.459 2.177 1.00 95.31 103 TRP A CA 1
ATOM 820 C C . TRP A 1 103 ? -1.410 5.597 0.916 1.00 95.31 103 TRP A C 1
ATOM 822 O O . TRP A 1 103 ? -0.360 5.553 0.288 1.00 95.31 103 TRP A O 1
ATOM 832 N N . GLY A 1 104 ? -2.507 4.959 0.514 1.00 96.50 104 GLY A N 1
ATOM 833 C CA . GLY A 1 104 ? -2.556 4.120 -0.677 1.00 96.50 104 GLY A CA 1
ATOM 834 C C . GLY A 1 104 ? -2.242 4.882 -1.963 1.00 96.50 104 GLY A C 1
ATOM 835 O O . GLY A 1 104 ? -1.534 4.355 -2.813 1.00 96.50 104 GLY A O 1
ATOM 836 N N . ILE A 1 105 ? -2.693 6.134 -2.082 1.00 97.25 105 ILE A N 1
ATOM 837 C CA . ILE A 1 105 ? -2.377 7.013 -3.221 1.00 97.25 105 ILE A CA 1
ATOM 838 C C . ILE A 1 105 ? -0.878 7.332 -3.273 1.00 97.25 105 ILE A C 1
ATOM 840 O O . ILE A 1 105 ? -0.241 7.189 -4.321 1.00 97.25 105 ILE A O 1
ATOM 844 N N . ILE A 1 106 ? -0.310 7.747 -2.135 1.00 96.25 106 ILE A N 1
ATOM 845 C CA . ILE A 1 106 ? 1.119 8.060 -2.012 1.00 96.25 106 ILE A CA 1
ATOM 846 C C . ILE A 1 106 ? 1.938 6.805 -2.313 1.00 96.25 106 ILE A C 1
ATOM 848 O O . ILE A 1 106 ? 2.740 6.798 -3.242 1.00 96.25 106 ILE A O 1
ATOM 852 N N . ASN A 1 107 ? 1.693 5.726 -1.571 1.00 95.69 107 ASN A N 1
ATOM 853 C CA . ASN A 1 107 ? 2.411 4.469 -1.714 1.00 95.69 107 ASN A CA 1
ATOM 854 C C . ASN A 1 107 ? 2.291 3.923 -3.137 1.00 95.69 107 ASN A C 1
ATOM 856 O O . ASN A 1 107 ? 3.300 3.559 -3.722 1.00 95.69 107 ASN A O 1
ATOM 860 N N . GLY A 1 108 ? 1.095 3.964 -3.730 1.00 95.75 108 GLY A N 1
ATOM 861 C CA . GLY A 1 108 ? 0.857 3.538 -5.105 1.00 95.75 108 GLY A CA 1
ATOM 862 C C . GLY A 1 108 ? 1.782 4.223 -6.110 1.00 95.75 108 GLY A C 1
ATOM 863 O O . GLY A 1 108 ? 2.449 3.573 -6.916 1.00 95.75 108 GLY A O 1
ATOM 864 N N . SER A 1 109 ? 1.881 5.546 -5.989 1.00 95.81 109 SER A N 1
ATOM 865 C CA . SER A 1 109 ? 2.711 6.384 -6.856 1.00 95.81 109 SER A CA 1
ATOM 866 C C . SER A 1 109 ? 4.207 6.133 -6.641 1.00 95.81 109 SER A C 1
ATOM 868 O O . SER A 1 109 ? 4.966 6.010 -7.598 1.00 95.81 109 SER A O 1
ATOM 870 N N . PHE A 1 110 ? 4.652 6.022 -5.388 1.00 96.06 110 PHE A N 1
ATOM 871 C CA . PHE A 1 110 ? 6.059 5.753 -5.089 1.00 96.06 110 PHE A CA 1
ATOM 872 C C . PHE A 1 110 ? 6.475 4.328 -5.474 1.00 96.06 110 PHE A C 1
ATOM 874 O O . PHE A 1 110 ? 7.578 4.147 -5.980 1.00 96.06 110 PHE A O 1
ATOM 881 N N . THR A 1 111 ? 5.619 3.322 -5.280 1.00 95.56 111 THR A N 1
ATOM 882 C CA . THR A 1 111 ? 5.923 1.925 -5.623 1.00 95.56 111 THR A CA 1
ATOM 883 C C . THR A 1 111 ? 6.120 1.745 -7.125 1.00 95.56 111 THR A C 1
ATOM 885 O O . THR A 1 111 ? 7.092 1.109 -7.522 1.00 95.56 111 THR A O 1
ATOM 888 N N . VAL A 1 112 ? 5.263 2.327 -7.975 1.00 95.50 112 VAL A N 1
ATOM 889 C CA . VAL A 1 112 ? 5.450 2.205 -9.433 1.00 95.50 112 VAL A CA 1
ATOM 890 C C . VAL A 1 112 ? 6.740 2.893 -9.895 1.00 95.50 112 VAL A C 1
ATOM 892 O O . VAL A 1 112 ? 7.480 2.336 -10.701 1.00 95.50 112 VAL A O 1
ATOM 895 N N . LEU A 1 113 ? 7.060 4.068 -9.338 1.00 95.69 113 LEU A N 1
ATOM 896 C CA . LEU A 1 113 ? 8.307 4.777 -9.642 1.00 95.69 113 LEU A CA 1
ATOM 897 C C . LEU A 1 113 ? 9.534 3.995 -9.168 1.00 95.69 113 LEU A C 1
ATOM 899 O O . LEU A 1 113 ? 10.541 3.950 -9.869 1.00 95.69 113 LEU A O 1
ATOM 903 N N . TRP A 1 114 ? 9.438 3.358 -8.002 1.00 96.44 114 TRP A N 1
ATOM 904 C CA . TRP A 1 114 ? 10.488 2.512 -7.448 1.00 96.44 114 TRP A CA 1
ATOM 905 C C . TRP A 1 114 ? 10.765 1.295 -8.332 1.00 96.44 114 TRP A C 1
ATOM 907 O O . TRP A 1 114 ? 11.922 1.040 -8.660 1.00 96.44 114 TRP A O 1
ATOM 917 N N . TYR A 1 115 ? 9.722 0.588 -8.778 1.00 94.88 115 TYR A N 1
ATOM 918 C CA . TYR A 1 115 ? 9.884 -0.544 -9.692 1.00 94.88 115 TYR A CA 1
ATOM 919 C C . TYR A 1 115 ? 10.454 -0.126 -11.041 1.00 94.88 115 TYR A C 1
ATOM 921 O O . TYR A 1 115 ? 11.403 -0.757 -11.493 1.00 94.88 115 TYR A O 1
ATOM 929 N N . ASN A 1 116 ? 9.960 0.958 -11.645 1.00 94.38 116 ASN A N 1
ATOM 930 C CA . ASN A 1 116 ? 10.517 1.450 -12.909 1.00 94.38 116 ASN A CA 1
ATOM 931 C C . ASN A 1 116 ? 12.001 1.808 -12.756 1.00 94.38 116 ASN A C 1
ATOM 933 O O . ASN A 1 116 ? 12.820 1.395 -13.567 1.00 94.38 116 ASN A O 1
ATOM 937 N N . MET A 1 117 ? 12.369 2.494 -11.669 1.00 96.12 117 MET A N 1
ATOM 938 C CA . MET A 1 117 ? 13.765 2.824 -11.383 1.00 96.12 117 MET A CA 1
ATOM 939 C C . MET A 1 117 ? 14.633 1.569 -11.228 1.00 96.12 117 MET A C 1
ATOM 941 O O . MET A 1 117 ? 15.706 1.512 -11.823 1.00 96.12 117 MET A O 1
ATOM 945 N N . LEU A 1 118 ? 14.179 0.559 -10.479 1.00 95.81 118 LEU A N 1
ATOM 946 C CA . LEU A 1 118 ? 14.933 -0.686 -10.308 1.00 95.81 118 LEU A CA 1
ATOM 947 C C . LEU A 1 118 ? 15.093 -1.447 -11.625 1.00 95.81 118 LEU A C 1
ATOM 949 O O . LEU A 1 118 ? 16.201 -1.866 -11.939 1.00 95.81 118 LEU A O 1
ATOM 953 N N . LEU A 1 119 ? 14.021 -1.586 -12.405 1.00 94.50 119 LEU A N 1
ATOM 954 C CA . LEU A 1 119 ? 14.057 -2.303 -13.681 1.00 94.50 119 LEU A CA 1
ATOM 955 C C . LEU A 1 119 ? 14.913 -1.589 -14.739 1.00 94.50 119 LEU A C 1
ATOM 957 O O . LEU A 1 119 ? 15.516 -2.253 -15.571 1.00 94.50 119 LEU A O 1
ATOM 961 N N . GLU A 1 120 ? 14.982 -0.255 -14.716 1.00 95.25 120 GLU A N 1
ATOM 962 C CA . GLU A 1 120 ? 15.769 0.530 -15.680 1.00 95.25 120 GLU A CA 1
ATOM 963 C C . GLU A 1 120 ? 17.242 0.708 -15.286 1.00 95.25 120 GLU A C 1
ATOM 965 O O . GLU A 1 120 ? 18.082 0.975 -16.146 1.00 95.25 120 GLU A O 1
ATOM 970 N N . ARG A 1 121 ? 17.564 0.669 -13.987 1.00 95.81 121 ARG A N 1
ATOM 971 C CA . ARG A 1 121 ? 18.905 1.015 -13.471 1.00 95.81 121 ARG A CA 1
ATOM 972 C C . ARG A 1 121 ? 19.691 -0.167 -12.939 1.00 95.81 121 ARG A C 1
ATOM 974 O O . ARG A 1 121 ? 20.886 -0.016 -12.688 1.00 95.81 121 ARG A O 1
ATOM 981 N N . VAL A 1 122 ? 19.041 -1.304 -12.731 1.00 94.81 122 VAL A N 1
ATOM 982 C CA . VAL A 1 122 ? 19.663 -2.497 -12.175 1.00 94.81 122 VAL A CA 1
ATOM 983 C C . VAL A 1 122 ? 19.378 -3.681 -13.085 1.00 94.81 122 VAL A C 1
ATOM 985 O O . VAL A 1 122 ? 18.266 -4.197 -13.103 1.00 94.81 122 VAL A O 1
ATOM 988 N N . ASP A 1 123 ? 20.404 -4.160 -13.781 1.00 92.88 123 ASP A N 1
ATOM 989 C CA . ASP A 1 123 ? 20.265 -5.288 -14.712 1.00 92.88 123 ASP A CA 1
ATOM 990 C C . ASP A 1 123 ? 20.237 -6.656 -14.004 1.00 92.88 123 ASP A C 1
ATOM 992 O O . ASP A 1 123 ? 19.692 -7.627 -14.526 1.00 92.88 123 ASP A O 1
ATOM 996 N N . ASP A 1 124 ? 20.825 -6.751 -12.807 1.00 96.12 124 ASP A N 1
ATOM 997 C CA . ASP A 1 124 ? 20.934 -8.005 -12.061 1.00 96.12 124 ASP A CA 1
ATOM 998 C C . ASP A 1 124 ? 19.742 -8.221 -11.115 1.00 96.12 124 ASP A C 1
ATOM 1000 O O . ASP A 1 124 ? 19.492 -7.426 -10.204 1.00 96.12 124 ASP A O 1
ATOM 1004 N N . LEU A 1 125 ? 19.034 -9.340 -11.296 1.00 94.00 125 LEU A N 1
ATOM 1005 C CA . LEU A 1 125 ? 17.866 -9.728 -10.498 1.00 94.00 125 LEU A CA 1
ATOM 1006 C C . LEU A 1 125 ? 18.160 -9.784 -8.990 1.00 94.00 125 LEU A C 1
ATOM 1008 O O . LEU A 1 125 ? 17.351 -9.338 -8.174 1.00 94.00 125 LEU A O 1
ATOM 1012 N N . ILE A 1 126 ? 19.308 -10.342 -8.599 1.00 96.25 126 ILE A N 1
ATOM 1013 C CA . ILE A 1 126 ? 19.676 -10.453 -7.185 1.00 96.25 126 ILE A CA 1
ATOM 1014 C C . ILE A 1 126 ? 19.922 -9.058 -6.621 1.00 96.25 126 ILE A C 1
ATOM 1016 O O . ILE A 1 126 ? 19.465 -8.757 -5.517 1.00 96.25 126 ILE A O 1
ATOM 1020 N N . TYR A 1 127 ? 20.573 -8.180 -7.384 1.00 96.06 127 TYR A N 1
ATOM 1021 C CA . TYR A 1 127 ? 20.778 -6.796 -6.971 1.00 96.06 127 TYR A CA 1
ATOM 1022 C C . TYR A 1 127 ? 19.458 -6.022 -6.861 1.00 96.06 127 TYR A C 1
ATOM 1024 O O . TYR A 1 127 ? 19.289 -5.285 -5.891 1.00 96.06 127 TYR A O 1
ATOM 1032 N N . GLN A 1 128 ? 18.489 -6.233 -7.761 1.00 95.62 128 GLN A N 1
ATOM 1033 C CA . GLN A 1 128 ? 17.148 -5.634 -7.646 1.00 95.62 128 GLN A CA 1
ATOM 1034 C C . GLN A 1 128 ? 16.494 -6.010 -6.313 1.00 95.62 128 GLN A C 1
ATOM 1036 O O . GLN A 1 128 ? 16.046 -5.134 -5.573 1.00 95.62 128 GLN A O 1
ATOM 1041 N N . ILE A 1 129 ? 16.507 -7.302 -5.966 1.00 96.19 129 ILE A N 1
ATOM 1042 C CA . ILE A 1 129 ? 15.936 -7.811 -4.711 1.00 96.19 129 ILE A CA 1
ATOM 1043 C C . ILE A 1 129 ? 16.685 -7.239 -3.502 1.00 96.19 129 ILE A C 1
ATOM 1045 O O . ILE A 1 129 ? 16.058 -6.798 -2.540 1.00 96.19 129 ILE A O 1
ATOM 1049 N N . VAL A 1 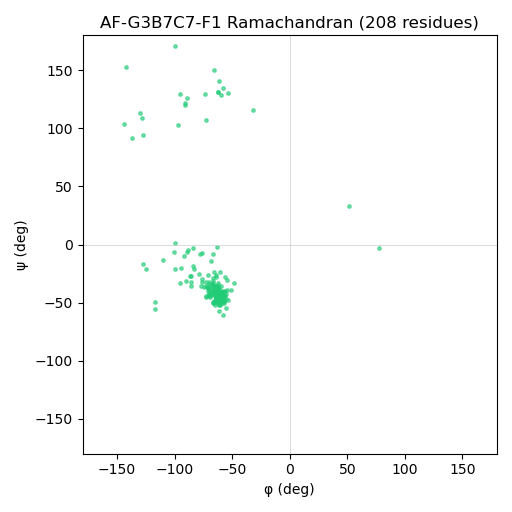130 ? 18.020 -7.217 -3.531 1.00 96.50 130 VAL A N 1
ATOM 1050 C CA . VAL A 1 130 ? 18.828 -6.681 -2.425 1.00 96.50 130 VAL A CA 1
ATOM 1051 C C . VAL A 1 130 ? 18.557 -5.191 -2.218 1.00 96.50 130 VAL A C 1
ATOM 1053 O O . VAL A 1 130 ? 18.352 -4.773 -1.079 1.00 96.50 130 VAL A O 1
ATOM 1056 N N . VAL A 1 131 ? 18.509 -4.388 -3.283 1.00 97.06 131 VAL A N 1
ATOM 1057 C CA . VAL A 1 131 ? 18.218 -2.948 -3.186 1.00 97.06 131 VAL A CA 1
ATOM 1058 C C . VAL A 1 131 ? 16.787 -2.712 -2.708 1.00 97.06 131 VAL A C 1
ATOM 1060 O O . VAL A 1 131 ? 16.565 -1.871 -1.834 1.00 97.06 131 VAL A O 1
ATOM 1063 N N . ASP A 1 132 ? 15.820 -3.476 -3.209 1.00 96.31 132 ASP A N 1
ATOM 1064 C CA . ASP A 1 132 ? 14.435 -3.406 -2.753 1.00 96.31 132 ASP A CA 1
ATOM 1065 C C . ASP A 1 132 ? 14.316 -3.699 -1.250 1.00 96.31 132 ASP A C 1
ATOM 1067 O O . ASP A 1 132 ? 13.691 -2.936 -0.516 1.00 96.31 132 ASP A O 1
ATOM 1071 N N . GLN A 1 133 ? 14.995 -4.736 -0.755 1.00 95.81 133 GLN A N 1
ATOM 1072 C CA . GLN A 1 133 ? 14.952 -5.096 0.663 1.00 95.81 133 GLN A CA 1
ATOM 1073 C C . GLN A 1 133 ? 15.758 -4.159 1.564 1.00 95.81 133 GLN A C 1
ATOM 1075 O O . GLN A 1 133 ? 15.334 -3.898 2.685 1.00 95.81 133 GLN A O 1
ATOM 1080 N N . MET A 1 134 ? 16.910 -3.656 1.119 1.00 96.00 134 MET A N 1
ATOM 1081 C CA . MET A 1 134 ? 17.790 -2.824 1.952 1.00 96.00 134 MET A CA 1
ATOM 1082 C C . MET A 1 134 ? 17.428 -1.339 1.923 1.00 96.00 134 MET A C 1
ATOM 1084 O O . MET A 1 134 ? 17.712 -0.628 2.886 1.00 96.00 134 MET A O 1
ATOM 1088 N N . VAL A 1 135 ? 16.815 -0.863 0.838 1.00 96.56 135 VAL A N 1
ATOM 1089 C CA . VAL A 1 135 ? 16.487 0.556 0.648 1.00 96.56 135 VAL A CA 1
ATOM 1090 C C . VAL A 1 135 ? 14.984 0.752 0.546 1.00 96.56 135 VAL A C 1
ATOM 1092 O O . VAL A 1 135 ? 14.423 1.498 1.347 1.00 96.56 135 VAL A O 1
ATOM 1095 N N . GLY A 1 136 ? 14.331 0.056 -0.386 1.00 94.94 136 GLY A N 1
ATOM 1096 C CA . GLY A 1 136 ? 12.901 0.217 -0.655 1.00 94.94 136 GLY A CA 1
ATOM 1097 C C . GLY A 1 136 ? 12.062 -0.052 0.589 1.00 94.94 136 GLY A C 1
ATOM 1098 O O . GLY A 1 136 ? 11.398 0.845 1.108 1.00 94.94 136 GLY A O 1
ATOM 1099 N N . GLN A 1 137 ? 12.144 -1.266 1.124 1.00 93.00 137 GLN A N 1
ATOM 1100 C CA . GLN A 1 137 ? 11.321 -1.706 2.245 1.00 93.00 137 GLN A CA 1
ATOM 1101 C C . GLN A 1 137 ? 11.482 -0.816 3.500 1.00 93.00 137 GLN A C 1
ATOM 1103 O O . GLN A 1 137 ? 10.460 -0.360 4.029 1.00 93.00 137 GLN A O 1
ATOM 1108 N N . PRO A 1 138 ? 12.704 -0.486 3.976 1.00 95.44 138 PRO A N 1
ATOM 1109 C CA . PRO A 1 138 ? 12.888 0.477 5.063 1.00 95.44 138 PRO A CA 1
ATOM 1110 C C . PRO A 1 138 ? 12.316 1.860 4.751 1.00 95.44 138 PRO A C 1
ATOM 1112 O O . PRO A 1 138 ? 11.687 2.466 5.619 1.00 95.44 138 PRO A O 1
ATOM 1115 N N . PHE A 1 139 ? 12.491 2.352 3.523 1.00 95.62 139 PHE A N 1
ATOM 1116 C CA . PHE A 1 139 ? 12.014 3.668 3.105 1.00 95.62 139 PHE A CA 1
ATOM 1117 C C . PHE A 1 139 ? 10.482 3.760 3.105 1.00 95.62 139 PHE A C 1
ATOM 1119 O O . PHE A 1 139 ? 9.923 4.646 3.755 1.00 95.62 139 PHE A O 1
ATOM 1126 N N . PHE A 1 140 ? 9.787 2.811 2.472 1.00 93.81 140 PHE A N 1
ATOM 1127 C CA . PHE A 1 140 ? 8.320 2.761 2.470 1.00 93.81 140 PHE A CA 1
ATOM 1128 C C . PHE A 1 140 ? 7.756 2.607 3.887 1.00 93.81 140 PHE A C 1
ATOM 1130 O O . PHE A 1 140 ? 6.826 3.318 4.277 1.00 93.81 140 PHE A O 1
ATOM 1137 N N . GLN A 1 141 ? 8.361 1.734 4.699 1.00 93.31 141 GLN A N 1
ATOM 1138 C CA . GLN A 1 141 ? 7.965 1.538 6.093 1.00 93.31 141 GLN A CA 1
ATOM 1139 C C . GLN A 1 141 ? 8.185 2.799 6.943 1.00 93.31 141 GLN A C 1
ATOM 1141 O O . GLN A 1 141 ? 7.396 3.072 7.854 1.00 93.31 141 GLN A O 1
ATOM 1146 N N . LEU A 1 142 ? 9.248 3.561 6.671 1.00 94.19 142 LEU A N 1
ATOM 1147 C CA . LEU A 1 142 ? 9.539 4.820 7.348 1.00 94.19 142 LEU A CA 1
ATOM 1148 C C . LEU A 1 142 ? 8.489 5.875 7.002 1.00 94.19 142 LEU A C 1
ATOM 1150 O O . LEU A 1 142 ? 7.922 6.461 7.923 1.00 94.19 142 LEU A O 1
ATOM 1154 N N . ILE A 1 143 ? 8.182 6.072 5.714 1.00 94.69 143 ILE A N 1
ATOM 1155 C CA . ILE A 1 143 ? 7.148 7.025 5.276 1.00 94.69 143 ILE A CA 1
ATOM 1156 C C . ILE A 1 14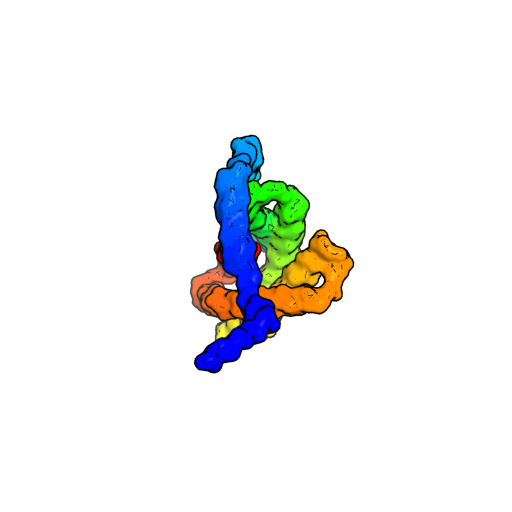3 ? 5.813 6.687 5.936 1.00 94.69 143 ILE A C 1
ATOM 1158 O O . ILE A 1 143 ? 5.189 7.566 6.532 1.00 94.69 143 ILE A O 1
ATOM 1162 N N . PHE A 1 144 ? 5.400 5.417 5.893 1.00 92.75 144 PHE A N 1
ATOM 1163 C CA . PHE A 1 144 ? 4.154 4.977 6.519 1.00 92.75 144 PHE A CA 1
ATOM 1164 C C . PHE A 1 144 ? 4.102 5.330 8.011 1.00 92.75 144 PHE A C 1
ATOM 1166 O O . PHE A 1 144 ? 3.103 5.869 8.488 1.00 92.75 144 PHE A O 1
ATOM 1173 N N . ASN A 1 145 ? 5.177 5.056 8.755 1.00 92.38 145 ASN A N 1
ATOM 1174 C CA . ASN A 1 145 ? 5.212 5.312 10.194 1.00 92.38 145 ASN A CA 1
ATOM 1175 C C . ASN A 1 145 ? 5.280 6.802 10.531 1.00 92.38 145 ASN A C 1
ATOM 1177 O O . ASN A 1 145 ? 4.647 7.225 11.496 1.00 92.38 145 ASN A O 1
ATOM 1181 N N . VAL A 1 146 ? 5.995 7.602 9.737 1.00 93.94 146 VAL A N 1
ATOM 1182 C CA . VAL A 1 146 ? 6.023 9.063 9.889 1.00 93.94 146 VAL A CA 1
ATOM 1183 C C . VAL A 1 146 ? 4.635 9.649 9.645 1.00 93.94 146 VAL A C 1
ATOM 1185 O O . VAL A 1 146 ? 4.135 10.386 10.492 1.00 93.94 146 VAL A O 1
ATOM 1188 N N . LEU A 1 147 ? 3.977 9.282 8.541 1.00 94.06 147 LEU A N 1
ATOM 1189 C CA . LEU A 1 147 ? 2.619 9.743 8.246 1.00 94.06 147 LEU A CA 1
ATOM 1190 C C . LEU A 1 147 ? 1.630 9.301 9.324 1.00 94.06 147 LEU A C 1
ATOM 1192 O O . LEU A 1 147 ? 0.827 10.108 9.783 1.00 94.06 147 LEU A O 1
ATOM 1196 N N . SER A 1 148 ? 1.729 8.052 9.783 1.00 91.06 148 SER A N 1
ATOM 1197 C CA . SER A 1 148 ? 0.884 7.533 10.861 1.00 91.06 148 SER A CA 1
ATOM 1198 C C . SER A 1 148 ? 1.072 8.318 12.163 1.00 91.06 148 SER A C 1
ATOM 1200 O O . SER A 1 148 ? 0.085 8.722 12.773 1.00 91.06 148 SER A O 1
ATOM 1202 N N . ALA A 1 149 ? 2.316 8.608 12.559 1.00 92.50 149 ALA A N 1
ATOM 1203 C CA . ALA A 1 149 ? 2.608 9.402 13.754 1.00 92.50 149 ALA A CA 1
ATOM 1204 C C . ALA A 1 149 ? 2.069 10.837 13.641 1.00 92.50 149 ALA A C 1
ATOM 1206 O O . ALA A 1 149 ? 1.408 11.324 14.560 1.00 92.50 149 ALA A O 1
ATOM 1207 N N . LEU A 1 150 ? 2.272 11.491 12.494 1.00 94.00 150 LEU A N 1
ATOM 1208 C CA . LEU A 1 150 ? 1.749 12.835 12.239 1.00 94.00 150 LEU A CA 1
ATOM 1209 C C . LEU A 1 150 ? 0.216 12.865 12.241 1.00 94.00 150 LEU A C 1
ATOM 1211 O O . LEU A 1 150 ? -0.388 13.788 12.776 1.00 94.00 150 LEU A O 1
ATOM 1215 N N . TRP A 1 151 ? -0.433 11.847 11.687 1.00 93.31 151 TRP A N 1
ATOM 1216 C CA . TRP A 1 151 ? -1.888 11.759 11.650 1.00 93.31 151 TRP A CA 1
ATOM 1217 C C . TRP A 1 151 ? -2.537 11.442 12.996 1.00 93.31 151 TRP A C 1
ATOM 1219 O O . TRP A 1 151 ? -3.691 11.828 13.209 1.00 93.31 151 TRP A O 1
ATOM 1229 N N . ASP A 1 152 ? -1.871 10.673 13.853 1.00 88.69 152 ASP A N 1
ATOM 1230 C CA . ASP A 1 152 ? -2.437 10.216 15.125 1.00 88.69 152 ASP A CA 1
ATOM 1231 C C . ASP A 1 152 ? -2.051 11.117 16.304 1.00 88.69 152 ASP A C 1
ATOM 1233 O O . ASP A 1 152 ? -2.861 11.298 17.214 1.00 88.69 152 ASP A O 1
ATOM 1237 N N . HIS A 1 153 ? -0.856 11.710 16.278 1.00 89.25 153 HIS A N 1
ATOM 1238 C CA . HIS A 1 153 ? -0.316 12.510 17.383 1.00 89.25 153 HIS A CA 1
ATOM 1239 C C . HIS A 1 153 ? 0.153 13.909 16.967 1.00 89.25 153 HIS A C 1
ATOM 1241 O O . HIS A 1 153 ? 0.310 14.766 17.829 1.00 89.25 153 HIS A O 1
ATOM 1247 N N . GLY A 1 154 ? 0.368 14.167 15.673 1.00 92.12 154 GLY A N 1
ATOM 1248 C CA . GLY A 1 154 ? 0.879 15.454 15.181 1.00 92.12 154 GLY A CA 1
ATOM 1249 C C . GLY A 1 154 ? 2.387 15.653 15.365 1.00 92.12 154 GLY A C 1
ATOM 1250 O O . GLY A 1 154 ? 2.925 16.652 14.901 1.00 92.12 154 GLY A O 1
ATOM 1251 N N . GLU A 1 155 ? 3.083 14.703 15.992 1.00 93.31 155 GLU A N 1
ATOM 1252 C CA . GLU A 1 155 ? 4.513 14.786 16.289 1.00 93.31 155 GLU A CA 1
ATOM 1253 C C . GLU A 1 155 ? 5.221 13.434 16.129 1.00 93.31 155 GLU A C 1
ATOM 1255 O O . GLU A 1 155 ? 4.632 12.362 16.291 1.00 93.31 155 GLU A O 1
ATOM 1260 N N . ILE A 1 156 ? 6.520 13.484 15.818 1.00 93.94 156 ILE A N 1
ATOM 1261 C CA . ILE A 1 156 ? 7.376 12.301 15.688 1.00 93.94 156 ILE A CA 1
ATOM 1262 C C . ILE A 1 156 ? 8.126 12.105 17.006 1.00 93.94 156 ILE A C 1
ATOM 1264 O O . ILE A 1 156 ? 9.102 12.793 17.293 1.00 93.94 156 ILE A O 1
ATOM 1268 N N . THR A 1 157 ? 7.678 11.142 17.808 1.00 93.06 157 THR A N 1
ATOM 1269 C CA . THR A 1 157 ? 8.288 10.830 19.114 1.00 93.06 157 THR A CA 1
ATOM 1270 C C . THR A 1 157 ? 9.234 9.627 19.052 1.00 93.06 157 THR A C 1
ATOM 1272 O O . THR A 1 157 ? 9.246 8.870 18.076 1.00 93.06 157 THR A O 1
ATOM 1275 N N . ALA A 1 158 ? 9.980 9.379 20.137 1.00 91.75 158 ALA A N 1
ATOM 1276 C CA . ALA A 1 158 ? 10.801 8.173 20.297 1.00 91.75 158 ALA A CA 1
ATOM 1277 C C . ALA A 1 158 ? 9.988 6.868 20.162 1.00 91.75 158 ALA A C 1
ATOM 1279 O O . ALA A 1 158 ? 10.517 5.854 19.707 1.00 91.75 158 ALA A O 1
ATOM 1280 N N . ASN A 1 159 ? 8.689 6.900 20.481 1.00 90.12 159 ASN A N 1
ATOM 1281 C CA . ASN A 1 159 ? 7.795 5.762 20.278 1.00 90.12 159 ASN A CA 1
ATOM 1282 C C . ASN A 1 159 ? 7.651 5.397 18.788 1.00 90.12 159 ASN A C 1
ATOM 1284 O O . ASN A 1 159 ? 7.629 4.217 18.444 1.00 90.12 159 ASN A O 1
ATOM 1288 N N . THR A 1 160 ? 7.652 6.391 17.892 1.00 90.69 160 THR A N 1
ATOM 1289 C CA . THR A 1 160 ? 7.611 6.180 16.432 1.00 90.69 160 THR A CA 1
ATOM 1290 C C . THR A 1 160 ? 8.786 5.330 15.964 1.00 90.69 160 THR A C 1
ATOM 1292 O O . THR A 1 160 ? 8.612 4.414 15.164 1.00 90.69 160 THR A O 1
ATOM 1295 N N . ARG A 1 161 ? 9.983 5.575 16.514 1.00 92.44 161 ARG A N 1
ATOM 1296 C CA . ARG A 1 161 ? 11.177 4.769 16.224 1.00 92.44 161 ARG A CA 1
ATOM 1297 C C . ARG A 1 161 ? 10.989 3.321 16.673 1.00 92.44 161 ARG A C 1
ATOM 1299 O O . ARG A 1 161 ? 11.315 2.408 15.920 1.00 92.44 161 ARG A O 1
ATOM 1306 N N . THR A 1 162 ? 10.454 3.103 17.872 1.00 92.25 162 THR A N 1
ATOM 1307 C CA . THR A 1 162 ? 10.188 1.753 18.394 1.00 92.25 162 THR A CA 1
ATOM 1308 C C . THR A 1 162 ? 9.181 1.005 17.521 1.00 92.25 162 THR A C 1
ATOM 1310 O O . THR A 1 162 ? 9.423 -0.146 17.152 1.00 92.25 162 THR A O 1
ATOM 1313 N N . ILE A 1 163 ? 8.086 1.666 17.129 1.00 90.06 163 ILE A N 1
ATOM 1314 C CA . ILE A 1 163 ? 7.074 1.110 16.217 1.00 90.06 163 ILE A CA 1
ATOM 1315 C C . ILE A 1 163 ? 7.694 0.799 14.855 1.00 90.06 163 ILE A C 1
ATOM 1317 O O . ILE A 1 163 ? 7.447 -0.277 14.309 1.00 90.06 163 ILE A O 1
ATOM 1321 N N . TYR A 1 164 ? 8.539 1.687 14.333 1.00 92.31 164 TYR A N 1
ATOM 1322 C CA . TYR A 1 164 ? 9.240 1.479 13.072 1.00 92.31 164 TYR A CA 1
ATOM 1323 C C . TYR A 1 164 ? 10.136 0.246 13.099 1.00 92.31 164 TYR A C 1
ATOM 1325 O O . TYR A 1 164 ? 9.969 -0.630 12.254 1.00 92.31 164 TYR A O 1
ATOM 1333 N N . LEU A 1 165 ? 11.016 0.114 14.093 1.00 93.62 165 LEU A N 1
ATOM 1334 C CA . LEU A 1 165 ? 11.912 -1.043 14.190 1.00 93.62 165 LEU A CA 1
ATOM 1335 C C . LEU A 1 165 ? 11.140 -2.351 14.389 1.00 93.62 165 LEU A C 1
ATOM 1337 O O . LEU A 1 165 ? 11.477 -3.365 13.776 1.00 93.62 165 LEU A O 1
ATOM 1341 N N . LYS A 1 166 ? 10.080 -2.332 15.207 1.00 90.62 166 LYS A N 1
ATOM 1342 C CA . LYS A 1 166 ? 9.213 -3.500 15.408 1.00 90.62 166 LYS A CA 1
ATOM 1343 C C . LYS A 1 166 ? 8.524 -3.905 14.104 1.00 90.62 166 LYS A C 1
ATOM 1345 O O . LYS A 1 166 ? 8.560 -5.079 13.747 1.00 90.62 166 LYS A O 1
ATOM 1350 N N . SER A 1 167 ? 7.937 -2.943 13.395 1.00 88.00 167 SER A N 1
ATOM 1351 C CA . SER A 1 167 ? 7.242 -3.188 12.125 1.00 88.00 167 SER A CA 1
ATOM 1352 C C . SER A 1 167 ? 8.210 -3.691 11.063 1.00 88.00 167 SER A C 1
ATOM 1354 O O . SER A 1 167 ? 7.919 -4.674 10.397 1.00 88.00 167 SER A O 1
ATOM 1356 N N . LEU A 1 168 ? 9.400 -3.093 10.971 1.00 90.75 168 LEU A N 1
ATOM 1357 C CA . LEU A 1 168 ? 10.429 -3.493 10.018 1.00 90.75 168 LEU A CA 1
ATOM 1358 C C . LEU A 1 168 ? 10.914 -4.929 10.264 1.00 90.75 168 LEU A C 1
ATOM 1360 O O . LEU A 1 168 ? 11.029 -5.708 9.321 1.00 90.75 168 LEU A O 1
ATOM 1364 N N . LYS A 1 169 ? 11.133 -5.312 11.530 1.00 92.19 169 LYS A N 1
ATOM 1365 C CA . LYS A 1 169 ? 11.517 -6.686 11.891 1.00 92.19 169 LYS A CA 1
ATOM 1366 C C . LYS A 1 169 ? 10.479 -7.707 11.424 1.00 92.19 169 LYS A C 1
ATOM 1368 O O . LYS A 1 169 ? 10.852 -8.753 10.911 1.00 92.19 169 LYS A O 1
ATOM 1373 N N . VAL A 1 170 ? 9.195 -7.402 11.608 1.00 89.69 170 VAL A N 1
ATOM 1374 C CA . VAL A 1 170 ? 8.098 -8.279 11.173 1.00 89.69 170 VAL A CA 1
ATOM 1375 C C . VAL A 1 170 ? 7.988 -8.275 9.647 1.00 89.69 170 VAL A C 1
ATOM 1377 O O . VAL A 1 170 ? 7.835 -9.336 9.047 1.00 89.69 170 VAL A O 1
ATOM 1380 N N . SER A 1 171 ? 8.154 -7.117 9.006 1.00 89.69 171 SER A N 1
ATOM 1381 C CA . SER A 1 171 ? 8.156 -6.976 7.548 1.00 89.69 171 SER A CA 1
ATOM 1382 C C . SER A 1 171 ? 9.200 -7.872 6.874 1.00 89.69 171 SER A C 1
ATOM 1384 O O . SER A 1 171 ? 8.881 -8.530 5.885 1.00 89.69 171 SER A O 1
ATOM 1386 N N . TYR A 1 172 ? 10.401 -8.002 7.441 1.00 92.56 172 TYR A N 1
ATOM 1387 C CA . TYR A 1 172 ? 11.433 -8.899 6.906 1.00 92.56 172 TYR A CA 1
ATOM 1388 C C . TYR A 1 172 ? 11.095 -10.397 6.989 1.00 92.56 172 TYR A C 1
ATOM 1390 O O . TYR A 1 172 ? 11.801 -11.209 6.404 1.00 92.56 172 TYR A O 1
ATOM 1398 N N . CYS A 1 173 ? 10.014 -10.795 7.663 1.00 90.94 173 CYS A N 1
ATOM 1399 C CA . CYS A 1 173 ? 9.536 -12.179 7.622 1.00 90.94 173 CYS A CA 1
ATOM 1400 C C . CYS A 1 173 ? 8.652 -12.476 6.402 1.00 90.94 173 CYS A C 1
ATOM 1402 O O . CYS A 1 173 ? 8.446 -13.642 6.081 1.00 90.94 173 CYS A O 1
ATOM 1404 N N . PHE A 1 174 ? 8.108 -11.451 5.742 1.00 90.88 174 PHE A N 1
ATOM 1405 C CA . PHE A 1 174 ? 7.147 -11.599 4.645 1.00 90.88 174 PHE A CA 1
ATOM 1406 C C . PHE A 1 174 ? 7.687 -11.035 3.328 1.00 90.88 174 PHE A C 1
ATOM 1408 O O . PHE A 1 174 ? 7.679 -11.718 2.305 1.00 90.88 174 PHE A O 1
ATOM 1415 N N . TRP A 1 175 ? 8.200 -9.806 3.361 1.00 92.69 175 TRP A N 1
ATOM 1416 C CA . TRP A 1 175 ? 8.554 -9.053 2.161 1.00 92.69 175 TRP A CA 1
ATOM 1417 C C . TRP A 1 175 ? 9.726 -9.623 1.350 1.00 92.69 175 TRP A C 1
ATOM 1419 O O . TRP A 1 175 ? 9.604 -9.599 0.131 1.00 92.69 175 TRP A O 1
ATOM 1429 N N . PRO A 1 176 ? 10.785 -10.232 1.928 1.00 94.25 176 PRO A N 1
ATOM 1430 C CA . PRO A 1 176 ? 11.843 -10.839 1.116 1.00 94.25 176 PRO A CA 1
ATOM 1431 C C . PRO A 1 176 ? 11.329 -11.934 0.179 1.00 94.25 176 PRO A C 1
ATOM 1433 O O . PRO A 1 176 ? 11.723 -11.997 -0.984 1.00 94.25 176 PRO A O 1
ATOM 1436 N N . PHE A 1 177 ? 10.407 -12.771 0.663 1.00 94.69 177 PHE A N 1
ATOM 1437 C CA . PHE A 1 177 ? 9.786 -13.814 -0.153 1.00 94.69 177 PHE A CA 1
ATOM 1438 C C . PHE A 1 177 ? 8.929 -13.206 -1.259 1.00 94.69 177 PHE A C 1
ATOM 1440 O O . PHE A 1 177 ? 8.984 -13.657 -2.401 1.00 94.69 177 PHE A O 1
ATOM 1447 N N . PHE A 1 178 ? 8.166 -12.162 -0.933 1.00 95.00 178 PHE A N 1
ATOM 1448 C CA . PHE A 1 178 ? 7.347 -11.471 -1.917 1.00 95.00 178 PHE A CA 1
ATOM 1449 C C . PHE A 1 178 ? 8.191 -10.764 -2.985 1.00 95.00 178 PHE A C 1
ATOM 1451 O O . PHE A 1 178 ? 7.869 -10.876 -4.161 1.00 95.00 178 PHE A O 1
ATOM 1458 N N . SER A 1 179 ? 9.303 -10.120 -2.625 1.00 94.62 179 SER A N 1
ATOM 1459 C CA . SER A 1 179 ? 10.185 -9.467 -3.599 1.00 94.62 179 SER A CA 1
ATOM 1460 C C . SER A 1 179 ? 10.855 -10.471 -4.532 1.00 94.62 179 SER A C 1
ATOM 1462 O O . SER A 1 179 ? 10.902 -10.228 -5.733 1.00 94.62 179 SER A O 1
ATOM 1464 N N . ILE A 1 180 ? 11.274 -11.643 -4.035 1.00 95.56 180 ILE A N 1
ATOM 1465 C CA . ILE A 1 180 ? 11.731 -12.734 -4.915 1.00 95.56 180 ILE A CA 1
ATOM 1466 C C . ILE A 1 180 ? 10.618 -13.125 -5.893 1.00 95.56 180 ILE A C 1
ATOM 1468 O O . ILE A 1 180 ? 10.870 -13.232 -7.090 1.00 95.56 180 ILE A O 1
ATOM 1472 N N . LEU A 1 181 ? 9.386 -13.310 -5.405 1.00 95.94 181 LEU A N 1
ATOM 1473 C CA . LEU A 1 181 ? 8.257 -13.680 -6.260 1.00 95.94 181 LEU A CA 1
ATOM 1474 C C . LEU A 1 181 ? 7.991 -12.632 -7.348 1.00 95.94 181 LEU A C 1
ATOM 1476 O O . LEU A 1 181 ? 7.860 -12.979 -8.520 1.00 95.94 181 LEU A O 1
ATOM 1480 N N . VAL A 1 182 ? 7.942 -11.361 -6.955 1.00 96.06 182 VAL A N 1
ATOM 1481 C CA . VAL A 1 182 ? 7.637 -10.231 -7.835 1.00 96.06 182 VAL A CA 1
ATOM 1482 C C . VAL A 1 182 ? 8.705 -10.045 -8.905 1.00 96.06 182 VAL A C 1
ATOM 1484 O O . VAL A 1 182 ? 8.357 -10.006 -10.079 1.00 96.06 182 VAL A O 1
ATOM 1487 N N . PHE A 1 183 ? 9.985 -9.965 -8.536 1.00 94.75 183 PHE A N 1
ATOM 1488 C CA . PHE A 1 183 ? 11.043 -9.687 -9.512 1.00 94.75 183 PHE A CA 1
ATOM 1489 C C . PHE A 1 183 ? 11.397 -10.901 -10.381 1.00 94.75 183 PHE A C 1
ATOM 1491 O O . PHE A 1 183 ? 11.798 -10.722 -11.527 1.00 94.75 183 PHE A O 1
ATOM 1498 N N . ALA A 1 184 ? 11.252 -12.132 -9.876 1.00 95.44 184 ALA A N 1
ATOM 1499 C CA . ALA A 1 184 ? 11.653 -13.322 -10.631 1.00 95.44 184 ALA A CA 1
ATOM 1500 C C . ALA A 1 184 ? 10.536 -13.914 -11.506 1.00 95.44 184 ALA A C 1
ATOM 1502 O O . ALA A 1 184 ? 10.837 -14.510 -12.539 1.00 95.44 184 ALA A O 1
ATOM 1503 N N . PHE A 1 185 ? 9.264 -13.800 -11.101 1.00 95.81 185 PHE A N 1
ATOM 1504 C CA . PHE A 1 185 ? 8.172 -14.549 -11.742 1.00 95.81 185 PHE A CA 1
ATOM 1505 C C . PHE A 1 185 ? 7.022 -13.689 -12.266 1.00 95.81 185 PHE A C 1
ATOM 1507 O O . PHE A 1 185 ? 6.264 -14.160 -13.115 1.00 95.81 185 PHE A O 1
ATOM 1514 N N . ILE A 1 186 ? 6.845 -12.462 -11.769 1.00 95.31 186 ILE A N 1
ATOM 1515 C CA . ILE A 1 186 ? 5.697 -11.625 -12.133 1.00 95.31 186 ILE A CA 1
ATOM 1516 C C . ILE A 1 186 ? 6.093 -10.680 -13.275 1.00 95.31 186 ILE A C 1
ATOM 1518 O O . ILE A 1 186 ? 7.106 -9.992 -13.175 1.00 95.31 186 ILE A O 1
ATOM 1522 N N . PRO A 1 187 ? 5.306 -10.604 -14.367 1.00 94.19 187 PRO A N 1
ATOM 1523 C CA . PRO A 1 187 ? 5.607 -9.687 -15.458 1.00 94.19 187 PRO A CA 1
ATOM 1524 C C . PRO A 1 187 ? 5.474 -8.221 -15.001 1.00 94.19 187 PRO A C 1
ATOM 1526 O O . PRO A 1 187 ? 4.608 -7.927 -14.170 1.00 94.19 187 PRO A O 1
ATOM 1529 N N . PRO A 1 188 ? 6.246 -7.279 -15.582 1.00 91.25 188 PRO A N 1
ATOM 1530 C CA . PRO A 1 188 ? 6.287 -5.882 -15.138 1.00 91.25 188 PRO A CA 1
ATOM 1531 C C . PRO A 1 188 ? 4.924 -5.192 -14.996 1.00 91.25 188 PRO A C 1
ATOM 1533 O O . PRO A 1 188 ? 4.691 -4.478 -14.022 1.00 91.25 188 PRO A O 1
ATOM 1536 N N . SER A 1 189 ? 3.984 -5.460 -15.907 1.00 90.81 189 SER A N 1
ATOM 1537 C CA . SER A 1 189 ? 2.630 -4.889 -15.865 1.00 90.81 189 SER A CA 1
ATOM 1538 C C . SER A 1 189 ? 1.815 -5.321 -14.639 1.00 90.81 189 SER A C 1
ATOM 1540 O O . SER A 1 189 ? 0.962 -4.571 -14.168 1.00 90.81 189 SER A O 1
ATOM 1542 N N . LEU A 1 190 ? 2.094 -6.505 -14.082 1.00 93.81 190 LEU A N 1
ATOM 1543 C CA . LEU A 1 190 ? 1.374 -7.073 -12.941 1.00 93.81 190 LEU A CA 1
ATOM 1544 C C . LEU A 1 190 ? 2.107 -6.901 -11.608 1.00 93.81 190 LEU A C 1
ATOM 1546 O O . LEU A 1 190 ? 1.523 -7.214 -10.567 1.00 93.81 190 LEU A O 1
ATOM 1550 N N . MET A 1 191 ? 3.343 -6.390 -11.601 1.00 95.00 191 MET A N 1
ATOM 1551 C CA . MET A 1 191 ? 4.115 -6.199 -10.367 1.00 95.00 191 MET A CA 1
ATOM 1552 C C . MET A 1 191 ? 3.358 -5.304 -9.380 1.00 95.00 191 MET A C 1
ATOM 1554 O O . MET A 1 191 ? 3.141 -5.691 -8.235 1.00 95.00 191 MET A O 1
ATOM 1558 N N . PHE A 1 192 ? 2.870 -4.144 -9.832 1.00 95.00 192 PHE A N 1
ATOM 1559 C CA . PHE A 1 192 ? 2.151 -3.213 -8.963 1.00 95.00 192 PHE A CA 1
ATOM 1560 C C . PHE A 1 192 ? 0.794 -3.753 -8.455 1.00 95.00 192 PHE A C 1
ATOM 1562 O O . PHE A 1 192 ? 0.594 -3.761 -7.235 1.00 95.00 192 PHE A O 1
ATOM 1569 N N . PRO A 1 193 ? -0.116 -4.276 -9.308 1.00 94.94 193 PRO A N 1
ATOM 1570 C CA . PRO A 1 193 ? -1.340 -4.928 -8.835 1.00 94.94 193 PRO A CA 1
ATOM 1571 C C . PRO A 1 193 ? -1.083 -6.061 -7.830 1.00 94.94 193 PRO A C 1
ATOM 1573 O O . PRO A 1 193 ? -1.794 -6.182 -6.828 1.00 94.94 193 PRO A O 1
ATOM 1576 N N . SER A 1 194 ? -0.029 -6.854 -8.047 1.00 95.56 194 SER A N 1
ATOM 1577 C CA . SER A 1 194 ? 0.376 -7.917 -7.119 1.00 95.56 194 SER A CA 1
ATOM 1578 C C . SER A 1 194 ? 0.819 -7.345 -5.772 1.00 95.56 194 SER A C 1
ATOM 1580 O O . SER A 1 194 ? 0.454 -7.875 -4.722 1.00 95.56 194 SER A O 1
ATOM 1582 N N . THR A 1 195 ? 1.541 -6.224 -5.775 1.00 95.12 195 THR A N 1
ATOM 1583 C CA . THR A 1 195 ? 1.951 -5.516 -4.554 1.00 95.12 195 THR A CA 1
ATOM 1584 C C . THR A 1 195 ? 0.766 -4.928 -3.795 1.00 95.12 195 THR A C 1
ATOM 1586 O O . THR A 1 195 ? 0.756 -4.957 -2.562 1.00 95.12 195 THR A O 1
ATOM 1589 N N . CYS A 1 196 ? -0.278 -4.452 -4.478 1.00 94.56 196 CYS A N 1
ATOM 1590 C CA . CYS A 1 196 ? -1.533 -4.062 -3.827 1.00 94.56 196 CYS A CA 1
ATOM 1591 C C . CYS A 1 196 ? -2.199 -5.247 -3.112 1.00 94.56 196 CYS A C 1
ATOM 1593 O O . CYS A 1 196 ? -2.621 -5.114 -1.960 1.00 94.56 196 CYS A O 1
ATOM 1595 N N . LEU A 1 197 ? -2.243 -6.419 -3.752 1.00 94.00 197 LEU A N 1
ATOM 1596 C CA . LEU A 1 197 ? -2.793 -7.634 -3.146 1.00 94.00 197 LEU A CA 1
ATOM 1597 C C . LEU A 1 197 ? -1.970 -8.091 -1.932 1.00 94.00 197 LEU A C 1
ATOM 1599 O O . LEU A 1 197 ? -2.534 -8.391 -0.878 1.00 94.00 197 LEU A O 1
ATOM 1603 N N . ALA A 1 198 ? -0.642 -8.095 -2.047 1.00 94.19 198 ALA A N 1
ATOM 1604 C CA . ALA A 1 198 ? 0.248 -8.427 -0.938 1.00 94.19 198 ALA A CA 1
ATOM 1605 C C . ALA A 1 198 ? 0.088 -7.453 0.234 1.00 94.19 198 ALA A C 1
ATOM 1607 O O . ALA A 1 198 ? 0.012 -7.888 1.380 1.00 94.19 198 ALA A O 1
ATOM 1608 N N . ASN A 1 199 ? -0.055 -6.153 -0.038 1.00 91.62 199 ASN A N 1
ATOM 1609 C CA . ASN A 1 199 ? -0.344 -5.154 0.991 1.00 91.62 199 ASN A CA 1
ATOM 1610 C C . ASN A 1 199 ? -1.698 -5.383 1.669 1.00 91.62 199 ASN A C 1
ATOM 1612 O O . ASN A 1 199 ? -1.808 -5.204 2.883 1.00 91.62 199 ASN A O 1
ATOM 1616 N N . LEU A 1 200 ? -2.727 -5.800 0.928 1.00 89.62 200 LEU A N 1
ATOM 1617 C CA . LEU A 1 200 ? -4.016 -6.163 1.514 1.00 89.62 200 LEU A CA 1
ATOM 1618 C C . LEU A 1 200 ? -3.843 -7.322 2.502 1.00 89.62 200 LEU A C 1
ATOM 1620 O O . LEU A 1 200 ? -4.264 -7.202 3.652 1.00 89.62 200 LEU A O 1
ATOM 1624 N N . LEU A 1 201 ? -3.158 -8.397 2.099 1.00 89.31 201 LEU A N 1
ATOM 1625 C CA . LEU A 1 201 ? -2.863 -9.542 2.971 1.00 89.31 201 LEU A CA 1
ATOM 1626 C C . LEU A 1 201 ? -2.008 -9.146 4.181 1.00 89.31 201 LEU A C 1
ATOM 1628 O O . LEU A 1 201 ? -2.306 -9.540 5.310 1.00 89.31 201 LEU A O 1
ATOM 1632 N N . TRP A 1 202 ? -0.982 -8.324 3.967 1.00 86.50 202 TRP A N 1
ATOM 1633 C CA . TRP A 1 202 ? -0.093 -7.838 5.017 1.00 86.50 202 TRP A CA 1
ATOM 1634 C C . TRP A 1 202 ? -0.846 -7.055 6.094 1.00 86.50 202 TRP A C 1
ATOM 1636 O O . TRP A 1 202 ? -0.656 -7.292 7.287 1.00 86.50 202 TRP A O 1
ATOM 1646 N N . ASN A 1 203 ? -1.771 -6.180 5.696 1.00 84.12 203 ASN A N 1
ATOM 1647 C CA . ASN A 1 203 ? -2.612 -5.443 6.639 1.00 84.12 203 ASN A CA 1
ATOM 1648 C C . ASN A 1 203 ? -3.506 -6.370 7.477 1.00 84.12 203 ASN A C 1
ATOM 1650 O O . ASN A 1 203 ? -3.719 -6.104 8.661 1.00 84.12 203 ASN A O 1
ATOM 1654 N N . LEU A 1 204 ? -3.973 -7.494 6.922 1.00 80.38 204 LEU A N 1
ATOM 1655 C CA . LEU A 1 204 ? -4.706 -8.499 7.701 1.00 80.38 204 LEU A CA 1
ATOM 1656 C C . LEU A 1 204 ? -3.815 -9.166 8.749 1.00 80.38 204 LEU A C 1
ATOM 1658 O O . LEU A 1 204 ? -4.257 -9.346 9.885 1.00 80.38 204 LEU A O 1
ATOM 1662 N N . VAL A 1 205 ? -2.566 -9.484 8.405 1.00 80.12 205 VAL A N 1
ATOM 1663 C CA . VAL A 1 205 ? -1.586 -10.028 9.360 1.00 80.12 205 VAL A CA 1
ATOM 1664 C C . VAL A 1 205 ? -1.308 -9.015 10.472 1.00 80.12 205 VAL A C 1
ATOM 1666 O O . VAL A 1 205 ? -1.420 -9.351 11.652 1.00 80.12 205 VAL A O 1
ATOM 1669 N N . LEU A 1 206 ? -1.042 -7.754 10.120 1.00 74.69 206 LEU A N 1
ATOM 1670 C CA . LEU A 1 206 ? -0.831 -6.682 11.097 1.00 74.69 206 LEU A CA 1
ATOM 1671 C C . LEU A 1 206 ? -2.052 -6.470 11.999 1.00 74.69 206 LEU A C 1
ATOM 1673 O O . LEU A 1 206 ? -1.890 -6.238 13.196 1.00 74.69 206 LEU A O 1
ATOM 1677 N N . SER A 1 207 ? -3.270 -6.621 11.467 1.00 75.44 207 SER A N 1
ATOM 1678 C CA . SER A 1 207 ? -4.504 -6.477 12.249 1.00 75.44 207 SER A CA 1
ATOM 1679 C C . SER A 1 207 ? -4.624 -7.469 13.410 1.00 75.44 207 SER A C 1
ATOM 1681 O O . SER A 1 207 ? -5.370 -7.186 14.352 1.00 75.44 207 SER A O 1
ATOM 1683 N N . LYS A 1 208 ? -3.921 -8.608 13.327 1.00 71.69 208 LYS A N 1
ATOM 1684 C CA . LYS A 1 208 ? -3.884 -9.680 14.332 1.00 71.69 208 LYS A CA 1
ATOM 1685 C C . LYS A 1 208 ? -2.714 -9.562 15.310 1.00 71.69 208 LYS A C 1
ATOM 1687 O O . LYS A 1 208 ? -2.769 -10.183 16.363 1.00 71.69 208 LYS A O 1
ATOM 1692 N N . LEU A 1 209 ? -1.661 -8.825 14.953 1.00 63.28 209 LEU A N 1
ATOM 1693 C CA . LEU A 1 209 ? -0.433 -8.687 15.750 1.00 63.28 209 LEU A CA 1
ATOM 1694 C C . LEU A 1 209 ? -0.445 -7.495 16.720 1.00 63.28 209 LEU A C 1
ATOM 1696 O O . LEU A 1 209 ? 0.460 -7.370 17.550 1.00 63.28 209 LEU A O 1
ATOM 1700 N N . GLY A 1 210 ? -1.436 -6.616 16.608 1.00 51.09 210 GLY A N 1
ATOM 1701 C CA . GLY A 1 210 ? -1.714 -5.546 17.567 1.00 51.09 210 GLY A CA 1
ATOM 1702 C C . GLY A 1 210 ? -3.201 -5.390 17.782 1.00 51.09 210 GLY A C 1
ATOM 1703 O O . GLY A 1 210 ? -3.567 -4.376 18.402 1.00 51.09 210 GLY A O 1
#

Foldsee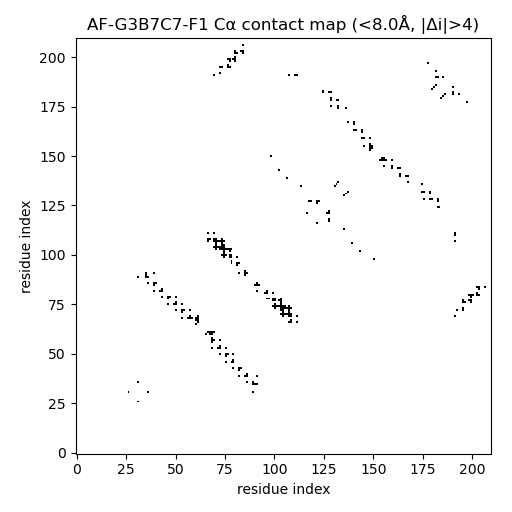k 3Di:
DDDDDDPPVVVPPDCVVVVVVVLVVVCVVDPQDPVLLVVLVVQLVVLVVQLVVLVVCLVVCCVVPVLPSLLSNLLSLQLNLVSVLCNVSSHDDVLVSVLSSNLRNVCSRVVLVLLVCLVVPPPDLVVSLVCCLPPVLLVSLLVSLVSVCCSPPVDDDPVSVVVSVVVSVVCVVQVSVLSCCLSPPNDSVCSSVSVSVSVSVVSVVVSVVD

Sequence (210 aa):
MSEPIPLEDLKGFNKQPLEDLRHGLDAKLYPTPKYVLRRLVINLLVETVLSVAVYNIYDDLSTYYQLLGPALLGGSTAMLAQSITQFVRRKLSYNKICKFLVWGIINGSFTVLWYNMLLERVDDLIYQIVVDQMVGQPFFQLIFNVLSALWDHGEITANTRTIYLKSLKVSYCFWPFFSILVFAFIPPSLMFPSTCLANLLWNLVLSKLG

InterPro domains:
  IPR007248 Mpv17/PMP22 [PF04117] (154-207)
  IPR007248 Mpv17/PMP22 [PTHR11266] (75-207)

Secondary structure (DSSP, 8-state):
-PPPPPTTGGGGS-SHHHHHHHHHHHHHHSPPPHHHHHHHHHHHHHHHHHHHHHHHTHHHHHHH-TTHHHHHHHHHHHHHHHHHHHHHTT---HHHHHHHHHHHHHHHHHHHHHHHHHHHH---HHHHHHHIIIIIHHHHHHHHHHHHHHHHTSS--HHHHHHHHHHHHHHTTTHHHHHHHHHHHS-HHHHHHHHHHHHHHHHHHHHHH-

Mean predicted aligned error: 8.65 Å

Organism: Candida tenuis (strain ATCC 10573 / BCRC 21748 / CBS 615 / JCM 9827 / NBRC 10315 / NRRL Y-1498 / VKM Y-70) (NCBI:txid590646)

Solvent-accessible surface area (backbone atoms only — not comparable to full-atom values): 11474 Å² total; per-residue (Å²): 138,81,81,81,79,67,83,72,75,65,76,75,64,71,65,62,68,59,51,54,52,46,54,61,48,50,59,67,73,54,69,74,56,68,70,59,56,52,52,47,53,51,49,47,52,52,36,49,52,48,34,51,53,44,54,76,46,26,68,64,37,34,72,79,34,73,50,56,24,36,19,52,44,22,14,35,36,35,24,38,30,46,45,51,41,26,52,77,68,72,49,92,53,68,69,60,33,53,53,30,25,54,48,13,26,53,50,22,36,50,50,53,54,50,51,52,49,39,68,75,75,38,91,47,68,66,57,39,44,49,47,40,60,71,48,46,51,55,49,56,51,46,52,54,45,52,51,48,32,42,73,75,70,67,49,89,50,75,64,51,55,54,52,41,54,55,49,50,61,56,42,64,76,51,49,60,62,50,43,50,47,38,75,73,72,42,58,79,89,48,36,59,64,49,49,44,54,50,50,30,54,48,43,51,55,52,57,73,78,110

Radius of gyration: 20.61 Å; Cα contacts (8 Å, |Δi|>4): 172; chains: 1; bounding box: 47×37×77 Å

pLDDT: mean 86.17, std 16.42, range [39.09, 97.25]

Nearest PDB structures (foldseek):
  8uao-assembly1_B  TM=3.022E-01  e=9.884E+00  synthetic construct